Protein 3FDJ (pdb70)

Foldseek 3Di:
DEEEEECLQQDADDPPHYHYQWKWKDDPPDIATQDPVGDQVVLVCVVPPDDAMDIAAGALVSLLVRVPQDAEYEYEYAAPLHCNLVRVCNVVVNCVVHVRHDYHYHRCLHGHVVCVLRVVLVCVVVVDDRVRSSVVSVVLLQKWKKKKALAQVNCVSHPQDDPVQRVQSVDPQKIWMWIRDPNSGTHTPGIDRDLVRVLVVVVVVCVVSQNQQFAKEKEAQQCQVSQVVNVVSCVPRVHDHYDYYYGINVCCSRRDHGMMMMMGGHD

Organism: NCBI:txid39485

Nearest PDB structures (foldseek):
  5uxy-assembly1_A  TM=1.002E+00  e=2.391E-58  Lachnospira eligens
  6cng-assembly2_D  TM=9.709E-01  e=8.406E-33  Streptococcus pneumoniae R6
  7w7h-assembly1_E-2  TM=8.368E-01  e=4.274E-21  Streptococcus suis 05ZYH33
  2g7z-assembly3_B-2  TM=7.907E-01  e=1.519E-21  Streptococcus pyogenes M1 GAS
  6dj6-assembly2_B  TM=7.990E-01  e=1.368E-20  Streptococcus pneumoniae

CATH classification: 3.40.50.10440 (+2 more: 2.20.28.50, 3.30.1180.10)

InterPro domains:
  IPR003797 DegV [PF02645] (5-269)
  IPR003797 DegV [PS51482] (4-277)
  IPR003797 DegV [TIGR00762] (5-272)
  IPR043168 DegV, C-terminal domain [G3DSA:3.30.1180.10] (151-278)
  IPR050270 DegV domain-containing [PTHR33434] (5-266)

Radius of gyration: 18.28 Å; Cα contacts (8 Å, |Δi|>4): 567; chains: 1; bounding box: 48×54×30 Å

Secondary structure (DSSP, 8-state):
--EEEEGGG--S-----EEEE--EEE-SS-EEE-STT--S---HHHHT--S--EEEPPPHHHHHHHHTT-SEEEEEES-----HHHH--HHHHHHTT-TT-EEEEEE-SS-TT--HHHHHHH--TT---HHHHHHHHHH---EEEEEEES--HHHHHTTSS-HHHHHGGGSTTEEEEEEE-TTSSEEEEEEEESHHHHHHHHHHHHHHHT--S--EEEEESS-HHHHHHHH--HHHH----EEEEE--HHHHHHH-TT-EEEEEE--

Sequence (267 aa):
ARLVADSACDIKELRGVFKAVPLTTISSTDDNEEFCDDGQLDIHRLDILEEKHKGRRSYTACPGIDDAWLEAFGDDDEIFVVTIITAGSGTYNSAAARAVYLEEHPQAKVRVIDSKSTGPQRIILEQLQQIEEGKKFEEIDGAIDAYQKTRLFCSLKSLHNLAQNGRVSKVVASAAEVLGISVIGTASSHGTLEAIGKCRGDKKLLVKLQALLDDAGYEGGKLRICHVENEALADKIADIKQAYGTTDVCVYKAGGLCSYYAERGGIIILSCETK

Structure (mmCIF, N/CA/C/O backbone):
data_3FDJ
#
_entry.id   3FDJ
#
_cell.length_a   57.445
_cell.length_b   57.445
_cell.length_c   186.558
_cell.angle_alpha   90.000
_cell.angle_beta   90.000
_cell.angle_gamma   90.000
#
_symmetry.space_group_name_H-M   'P 41 21 2'
#
loop_
_entity.id
_entity.type
_entity.pdbx_description
1 polymer 'DegV family protein'
2 non-polymer 'HEXAETHYLENE GLYCOL'
3 non-polymer 1,2-ETHANEDIOL
4 non-polymer 'TETRAETHYLENE GLYCOL'
5 non-polymer 'SODIUM ION'
6 non-polymer 'ACETIC ACID'
7 water water
#
loop_
_atom_site.group_PDB
_atom_site.id
_atom_site.type_symbol
_atom_site.label_atom_id
_atom_site.label_alt_id
_atom_site.label_comp_id
_atom_site.label_asym_id
_atom_site.label_entity_id
_atom_site.label_seq_id
_atom_site.pdbx_PDB_ins_code
_atom_site.Cartn_x
_atom_site.Cartn_y
_atom_site.Cartn_z
_atom_site.occupancy
_atom_site.B_iso_or_equiv
_atom_site.auth_seq_id
_atom_site.auth_comp_id
_atom_site.auth_asym_id
_atom_site.auth_atom_id
_atom_site.pdbx_PDB_model_num
ATOM 1 N N . ALA A 1 3 ? 28.742 -13.091 28.014 1.00 20.88 0 ALA A N 1
ATOM 2 C CA . ALA A 1 3 ? 27.936 -11.956 27.442 1.00 20.54 0 ALA A CA 1
ATOM 3 C C . ALA A 1 3 ? 26.850 -11.511 28.431 1.00 19.37 0 ALA A C 1
ATOM 4 O O . ALA A 1 3 ? 25.795 -12.163 28.543 1.00 20.19 0 ALA A O 1
ATOM 14 N N . ARG A 1 5 ? 23.883 -9.522 30.672 1.00 10.95 2 ARG A N 1
ATOM 15 C CA . ARG A 1 5 ? 22.581 -8.983 30.360 1.00 9.46 2 ARG A CA 1
ATOM 16 C C . ARG A 1 5 ? 22.206 -7.938 31.399 1.00 8.99 2 ARG A C 1
ATOM 17 O O . ARG A 1 5 ? 22.321 -8.185 32.610 1.00 8.71 2 ARG A O 1
ATOM 25 N N . LEU A 1 6 ? 21.728 -6.798 30.921 1.00 7.62 3 LEU A N 1
ATOM 26 C CA . LEU A 1 6 ? 21.172 -5.753 31.764 1.00 8.37 3 LEU A CA 1
ATOM 27 C C . LEU A 1 6 ? 19.627 -5.746 31.681 1.00 8.22 3 LEU A C 1
ATOM 28 O O . LEU A 1 6 ? 19.051 -5.840 30.601 1.00 8.65 3 LEU A O 1
ATOM 33 N N . VAL A 1 7 ? 18.970 -5.652 32.832 1.00 8.66 4 VAL A N 1
ATOM 34 C CA . VAL A 1 7 ? 17.512 -5.625 32.911 1.00 8.59 4 VAL A CA 1
ATOM 35 C C . VAL A 1 7 ? 17.118 -4.460 33.809 1.00 9.28 4 VAL A C 1
ATOM 36 O O . VAL A 1 7 ? 17.816 -4.172 34.806 1.00 9.23 4 VAL A O 1
ATOM 40 N N . ALA A 1 8 ? 16.030 -3.772 33.469 1.00 7.99 5 ALA A N 1
ATOM 41 C CA . ALA A 1 8 ? 15.528 -2.715 34.346 1.00 8.71 5 ALA A CA 1
ATOM 42 C C . ALA A 1 8 ? 14.036 -2.635 34.259 1.00 9.60 5 ALA A C 1
ATOM 43 O O . ALA A 1 8 ? 13.453 -2.969 33.239 1.00 9.83 5 ALA A O 1
ATOM 45 N N . ASP A 1 9 ? 13.387 -2.180 35.328 1.00 10.02 6 ASP A N 1
ATOM 46 C CA . ASP A 1 9 ? 12.001 -1.827 35.167 1.00 11.34 6 ASP A CA 1
ATOM 47 C C . ASP A 1 9 ? 11.828 -0.563 34.308 1.00 10.80 6 ASP A C 1
ATOM 48 O O . ASP A 1 9 ? 12.755 0.242 34.124 1.00 10.06 6 ASP A O 1
ATOM 53 N N . SER A 1 10 ? 10.612 -0.405 33.798 1.00 9.56 7 SER A N 1
ATOM 54 C CA . SER A 1 10 ? 10.296 0.639 32.822 1.00 9.95 7 SER A CA 1
ATOM 55 C C . SER A 1 10 ? 10.362 2.068 33.389 1.00 10.63 7 SER A C 1
ATOM 56 O O . SER A 1 10 ? 10.295 3.025 32.627 1.00 11.05 7 SER A O 1
ATOM 59 N N . ALA A 1 11 ? 10.530 2.212 34.704 1.00 11.14 8 ALA 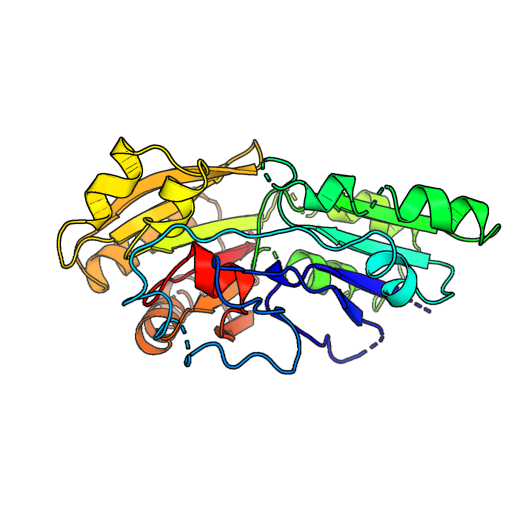A N 1
ATOM 60 C CA . ALA A 1 11 ? 10.819 3.532 35.291 1.00 11.37 8 ALA A CA 1
ATOM 61 C C . ALA A 1 11 ? 12.153 4.105 34.800 1.00 11.45 8 ALA A C 1
ATOM 62 O O . ALA A 1 11 ? 12.412 5.286 35.026 1.00 12.11 8 ALA A O 1
ATOM 64 N N . CYS A 1 12 ? 12.983 3.294 34.140 1.00 10.93 9 CYS A N 1
ATOM 65 C CA . CYS A 1 12 ? 14.233 3.791 33.554 1.00 11.62 9 CYS A CA 1
ATOM 66 C C . CYS A 1 12 ? 14.020 4.612 32.275 1.00 12.22 9 CYS A C 1
ATOM 67 O O . CYS A 1 12 ? 14.953 5.241 31.782 1.00 12.26 9 CYS A O 1
ATOM 70 N N . ASP A 1 13 ? 12.793 4.589 31.747 1.00 12.97 10 ASP A N 1
ATOM 71 C CA . ASP A 1 13 ? 12.359 5.389 30.572 1.00 13.75 10 ASP A CA 1
ATOM 72 C C . ASP A 1 13 ? 12.919 4.918 29.214 1.00 14.25 10 ASP A C 1
ATOM 73 O O . ASP A 1 13 ? 12.544 5.485 28.180 1.00 15.79 10 ASP A O 1
ATOM 78 N N . ILE A 1 14 ? 13.785 3.905 29.195 1.00 14.81 11 ILE A N 1
ATOM 79 C CA . ILE A 1 14 ? 14.446 3.482 27.952 1.00 15.03 11 ILE A CA 1
ATOM 80 C C . ILE A 1 14 ? 14.107 2.039 27.635 1.00 15.45 11 ILE A C 1
ATOM 81 O O . ILE A 1 14 ? 13.700 1.272 28.524 1.00 13.68 11 ILE A O 1
ATOM 86 N N . LYS A 1 15 ? 14.246 1.715 26.356 1.00 15.55 12 LYS A N 1
ATOM 87 C CA . LYS A 1 15 ? 13.943 0.382 25.833 1.00 17.12 12 LYS A CA 1
ATOM 88 C C . LYS A 1 15 ? 15.158 -0.317 25.225 1.00 16.49 12 LYS A C 1
ATOM 89 O O . LYS A 1 15 ? 15.100 -1.522 24.982 1.00 15.67 12 LYS A O 1
ATOM 95 N N . GLU A 1 16 ? 16.232 0.425 24.974 1.00 15.91 13 GLU A N 1
ATOM 96 C CA . GLU A 1 16 ? 17.465 -0.111 24.422 1.00 16.74 13 GLU A CA 1
ATOM 97 C C . GLU A 1 16 ? 18.684 0.598 25.001 1.00 16.85 13 GLU A C 1
ATOM 98 O O . GLU A 1 16 ? 18.599 1.722 25.505 1.00 17.65 13 GLU A O 1
ATOM 104 N N . LEU A 1 17 ? 19.817 -0.073 24.925 1.00 17.02 14 LEU A N 1
ATOM 105 C CA . LEU A 1 17 ? 21.096 0.469 25.307 1.00 17.66 14 LEU A CA 1
ATOM 106 C C . LEU A 1 17 ? 22.008 0.029 24.169 1.00 18.23 14 LEU A C 1
ATOM 107 O O . LEU A 1 17 ? 22.395 -1.140 24.097 1.00 16.65 14 LEU A O 1
ATOM 112 N N . ARG A 1 18 ? 22.319 0.940 23.249 1.00 19.04 15 ARG A N 1
ATOM 113 C CA . ARG A 1 18 ? 22.976 0.530 22.022 1.00 20.68 15 ARG A CA 1
ATOM 114 C C . ARG A 1 18 ? 24.305 -0.101 22.394 1.00 20.31 15 ARG A C 1
ATOM 115 O O . ARG A 1 18 ? 25.036 0.446 23.203 1.00 22.09 15 ARG A O 1
ATOM 123 N N . GLY A 1 19 ? 24.557 -1.285 21.858 1.00 20.02 16 GLY A N 1
ATOM 124 C CA . GLY A 1 19 ? 25.779 -2.048 22.127 1.00 19.55 16 GLY A CA 1
ATOM 125 C C . GLY A 1 19 ? 25.688 -3.068 23.253 1.00 18.64 16 GLY A C 1
ATOM 126 O O . GLY A 1 19 ? 26.619 -3.840 23.458 1.00 20.09 16 GLY A O 1
ATOM 143 N N . VAL A 1 21 ? 23.126 -5.945 25.665 1.00 13.61 18 VAL A N 1
ATOM 144 C CA . VAL A 1 21 ? 21.931 -6.749 25.766 1.00 12.96 18 VAL A CA 1
ATOM 145 C C . VAL A 1 21 ? 21.133 -6.136 26.914 1.00 11.52 18 VAL A C 1
ATOM 146 O O . VAL A 1 21 ? 21.598 -6.125 28.051 1.00 12.08 18 VAL A O 1
ATOM 150 N N . PHE A 1 22 ? 19.935 -5.651 26.614 1.00 10.66 19 PHE A N 1
ATOM 151 C CA . PHE A 1 22 ? 19.133 -4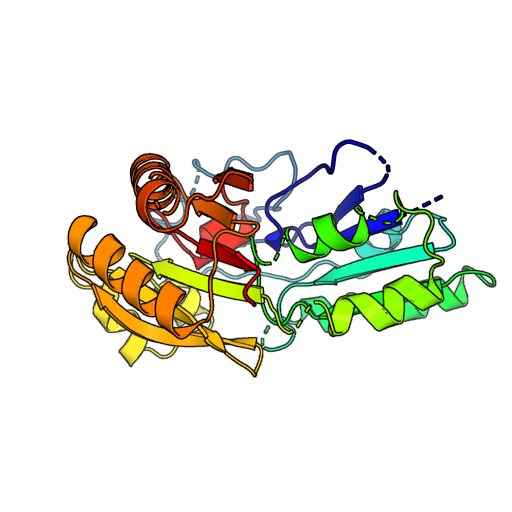.918 27.585 1.00 10.39 19 PHE A CA 1
ATOM 152 C C . PHE A 1 22 ? 17.656 -5.191 27.374 1.00 10.86 19 PHE A C 1
ATOM 153 O O . PHE A 1 22 ? 17.172 -5.192 26.243 1.00 10.60 19 PHE A O 1
ATOM 161 N N . LYS A 1 23 ? 16.940 -5.375 28.471 1.00 10.43 20 LYS A N 1
ATOM 162 C CA . LYS A 1 23 ? 15.502 -5.530 28.441 1.00 11.04 20 LYS A CA 1
ATOM 163 C C . LYS A 1 23 ? 14.814 -4.729 29.536 1.00 11.13 20 LYS A C 1
ATOM 164 O O . LYS A 1 23 ? 15.163 -4.866 30.725 1.00 9.71 20 LYS A O 1
ATOM 170 N N . ALA A 1 24 ? 13.828 -3.923 29.139 1.00 9.87 21 ALA A N 1
ATOM 171 C CA . ALA A 1 24 ? 12.973 -3.204 30.090 1.00 10.22 21 ALA A CA 1
ATOM 172 C C . ALA A 1 24 ? 11.749 -4.049 30.447 1.00 10.49 21 ALA A C 1
ATOM 173 O O . ALA A 1 24 ? 11.186 -4.732 29.589 1.00 11.41 21 ALA A O 1
ATOM 175 N N . VAL A 1 25 ? 11.355 -4.007 31.712 1.00 9.76 22 VAL A N 1
ATOM 176 C CA . VAL A 1 25 ? 10.229 -4.758 32.218 1.00 10.09 22 VAL A CA 1
ATOM 177 C C . VAL A 1 25 ? 9.115 -3.789 32.649 1.00 9.59 22 VAL A C 1
ATOM 178 O O . VAL A 1 25 ? 9.288 -2.997 33.575 1.00 9.81 22 VAL A O 1
ATOM 182 N N . PRO A 1 26 ? 7.978 -3.831 31.959 1.00 10.84 23 PRO A N 1
ATOM 183 C CA . PRO A 1 26 ? 6.941 -2.822 32.145 1.00 10.14 23 PRO A CA 1
ATOM 184 C C . PRO A 1 26 ? 6.219 -2.865 33.469 1.00 10.91 23 PRO A C 1
ATOM 185 O O . PRO A 1 26 ? 5.809 -3.932 33.918 1.00 11.20 23 PRO A O 1
ATOM 189 N N . LEU A 1 27 ? 6.052 -1.688 34.069 1.00 10.45 24 LEU A N 1
ATOM 190 C CA . LEU A 1 27 ? 5.047 -1.470 35.097 1.00 11.08 24 LEU A CA 1
ATOM 191 C C . LEU A 1 27 ? 3.717 -1.156 34.406 1.00 11.66 24 LEU A C 1
ATOM 192 O O . LEU A 1 27 ? 3.679 -0.921 33.189 1.00 11.57 24 LEU A O 1
ATOM 197 N N A THR A 1 28 ? 2.640 -1.118 35.189 0.50 11.62 25 THR A N 1
ATOM 198 N N B THR A 1 28 ? 2.632 -1.179 35.175 0.50 11.70 25 THR A N 1
ATOM 199 C CA A THR A 1 28 ? 1.301 -0.903 34.667 0.50 11.95 25 THR A CA 1
ATOM 200 C CA B THR A 1 28 ? 1.329 -0.826 34.654 0.50 12.07 25 THR A CA 1
ATOM 201 C C A THR A 1 28 ? 0.616 0.205 35.454 0.50 12.28 25 THR A C 1
ATOM 202 C C B THR A 1 28 ? 0.733 0.311 35.446 0.50 12.24 25 THR A C 1
ATOM 203 O O A THR A 1 28 ? 0.692 0.226 36.678 0.50 12.10 25 THR A O 1
ATOM 204 O O B THR A 1 28 ? 0.996 0.471 36.639 0.50 11.62 25 THR A O 1
ATOM 211 N N . ILE A 1 29 ? -0.028 1.123 34.735 1.00 12.28 26 ILE A N 1
ATOM 212 C CA . ILE A 1 29 ? -0.808 2.193 35.314 1.00 13.16 26 ILE A CA 1
ATOM 213 C C . ILE A 1 29 ? -2.245 1.816 35.019 1.00 13.99 26 ILE A C 1
ATOM 214 O O . ILE A 1 29 ? -2.546 1.407 33.908 1.00 13.42 26 ILE A O 1
ATOM 219 N N A SER A 1 30 ? -3.138 1.957 35.984 0.50 14.75 27 SER A N 1
ATOM 220 N N B SER A 1 30 ? -3.127 1.946 36.004 0.50 14.55 27 SER A N 1
ATOM 221 C CA A SER A 1 30 ? -4.530 1.604 35.726 0.50 15.58 27 SER A CA 1
ATOM 222 C CA B SER A 1 30 ? -4.529 1.538 35.835 0.50 15.17 27 SER A CA 1
ATOM 223 C C A SER A 1 30 ? -5.548 2.541 36.371 0.50 16.51 27 SER A C 1
ATOM 224 C C B SER A 1 30 ? -5.545 2.554 36.378 0.50 16.31 27 SER A C 1
ATOM 225 O O A SER A 1 30 ? -5.280 3.168 37.392 0.50 16.07 27 SER A O 1
ATOM 226 O O B SER A 1 30 ? -5.268 3.253 37.348 0.50 15.89 27 SER A O 1
ATOM 231 N N . THR A 1 31 ? -6.712 2.626 35.730 1.00 17.29 28 THR A N 1
ATOM 232 C CA . THR A 1 31 ? -7.915 3.235 36.312 1.00 19.50 28 THR A CA 1
ATOM 233 C C . THR A 1 31 ? -8.901 2.060 36.526 1.00 20.85 28 THR A C 1
ATOM 234 O O . THR A 1 31 ? -8.547 0.902 36.298 1.00 21.39 28 THR A O 1
ATOM 238 N N A ASP A 1 32 ? -10.129 2.357 36.950 0.50 21.81 29 ASP A N 1
ATOM 239 N N B ASP A 1 32 ? -10.125 2.340 36.962 0.50 21.76 29 ASP A N 1
ATOM 240 C CA A ASP A 1 32 ? -11.170 1.326 37.046 0.50 22.27 29 ASP A CA 1
ATOM 241 C CA B ASP A 1 32 ? -11.134 1.279 37.047 0.50 22.19 29 ASP A CA 1
ATOM 242 C C A ASP A 1 32 ? -11.520 0.778 35.651 0.50 22.47 29 ASP A C 1
ATOM 243 C C B ASP A 1 32 ? -11.553 0.782 35.648 0.50 22.44 29 ASP A C 1
ATOM 244 O O A ASP A 1 32 ? -11.913 -0.385 35.519 0.50 22.83 29 ASP A O 1
ATOM 245 O O B ASP A 1 32 ? -12.042 -0.344 35.513 0.50 22.85 29 ASP A O 1
ATOM 254 N N . ASN A 1 33 ? -11.336 1.607 34.620 1.00 22.32 30 ASN A N 1
ATOM 255 C CA . ASN A 1 33 ? -11.707 1.265 33.228 1.00 22.30 30 ASN A CA 1
ATOM 256 C C . ASN A 1 33 ? -10.644 0.737 32.258 1.00 21.69 30 ASN A C 1
ATOM 257 O O . ASN A 1 33 ? -11.001 0.154 31.242 1.00 21.39 30 ASN A O 1
ATOM 262 N N . GLU A 1 34 ? -9.358 0.973 32.515 1.00 20.35 31 GLU A N 1
ATOM 263 C CA . GLU A 1 34 ? -8.336 0.673 31.513 1.00 19.80 31 GLU A CA 1
ATOM 264 C C . GLU A 1 34 ? -6.974 0.435 32.171 1.00 19.32 31 GLU A C 1
ATOM 265 O O . GLU A 1 34 ? -6.671 1.064 33.181 1.00 17.74 31 GLU A O 1
ATOM 271 N N . GLU A 1 35 ? -6.202 -0.498 31.606 1.00 18.81 32 GLU A N 1
ATOM 272 C CA . GLU A 1 35 ? -4.823 -0.760 32.024 1.00 19.35 32 GLU A CA 1
ATOM 273 C C . GLU A 1 35 ? -3.874 -0.233 30.964 1.00 18.19 32 GLU A C 1
ATOM 274 O O . GLU A 1 35 ? -4.030 -0.532 29.778 1.00 17.71 32 GLU A O 1
ATOM 280 N N . PHE A 1 36 ? -2.884 0.540 31.391 1.00 15.92 33 PHE A N 1
ATOM 281 C CA . PHE A 1 36 ? -1.876 1.053 30.485 1.00 15.41 33 PHE A CA 1
ATOM 282 C C . PHE A 1 36 ? -0.574 0.368 30.852 1.00 14.66 33 PHE A C 1
ATOM 283 O O . PHE A 1 36 ? -0.072 0.541 31.953 1.00 14.82 33 PHE A O 1
ATOM 291 N N . CYS A 1 37 ? -0.047 -0.432 29.941 1.00 14.02 34 CYS A N 1
ATOM 292 C CA . CYS A 1 37 ? 1.193 -1.148 30.174 1.00 13.75 34 CYS A CA 1
ATOM 293 C C . CYS A 1 37 ? 2.342 -0.292 29.613 1.00 12.93 34 CYS A C 1
ATOM 294 O O . CYS A 1 37 ? 2.279 0.166 28.466 1.00 13.02 34 CYS A O 1
ATOM 297 N N . ASP A 1 38 ? 3.351 -0.033 30.432 1.00 12.25 35 ASP A N 1
ATOM 298 C CA . ASP A 1 38 ? 4.454 0.862 30.072 1.00 12.31 35 ASP A CA 1
ATOM 299 C C . ASP A 1 38 ? 5.461 0.119 29.192 1.00 13.35 35 ASP A C 1
ATOM 300 O O . ASP A 1 38 ? 6.589 -0.146 29.583 1.00 12.53 35 ASP A O 1
ATOM 305 N N . ASP A 1 39 ? 5.050 -0.176 27.965 1.00 15.23 36 ASP A N 1
ATOM 306 C CA . ASP A 1 39 ? 5.871 -0.948 27.046 1.00 17.39 36 ASP A CA 1
ATOM 307 C C . ASP A 1 39 ? 5.997 -0.187 25.734 1.00 18.60 36 ASP A C 1
ATOM 308 O O . ASP A 1 39 ? 5.639 1.007 25.655 1.00 18.73 36 ASP A O 1
ATOM 313 N N . GLY A 1 40 ? 6.447 -0.872 24.682 1.00 19.35 37 GLY A N 1
ATOM 314 C CA . GLY A 1 40 ? 6.537 -0.247 23.351 1.00 19.98 37 GLY A CA 1
ATOM 315 C C . GLY A 1 40 ? 5.235 0.203 22.700 1.00 20.08 37 GLY A C 1
ATOM 316 O O . GLY A 1 40 ? 5.245 0.976 21.751 1.00 21.12 37 GLY A O 1
ATOM 317 N N . GLN A 1 41 ? 4.105 -0.293 23.185 1.00 20.05 38 GLN A N 1
ATOM 318 C CA . GLN A 1 41 ? 2.817 0.011 22.573 1.00 19.73 38 GLN A CA 1
ATOM 319 C C . GLN A 1 41 ? 2.154 1.255 23.165 1.00 18.26 38 GLN A C 1
ATOM 320 O O . GLN A 1 41 ? 1.176 1.742 22.615 1.00 17.84 38 GLN A O 1
ATOM 326 N N . LEU A 1 42 ? 2.666 1.766 24.281 1.00 16.81 39 LEU A N 1
ATOM 327 C CA . LEU A 1 42 ? 1.958 2.810 25.018 1.00 15.87 39 LEU A CA 1
ATOM 328 C C . LEU A 1 42 ? 1.922 4.192 24.345 1.00 15.60 39 LEU A C 1
ATOM 329 O O . LEU A 1 42 ? 2.962 4.767 23.990 1.00 16.25 39 LEU A O 1
ATOM 334 N N . ASP A 1 43 ? 0.709 4.726 24.200 1.00 14.98 40 ASP A N 1
ATOM 335 C CA . ASP A 1 43 ? 0.501 6.086 23.730 1.00 14.80 40 ASP A CA 1
ATOM 336 C C . ASP A 1 43 ? 0.384 6.985 24.966 1.00 13.90 40 ASP A C 1
ATOM 337 O O . ASP A 1 43 ? -0.678 7.124 25.563 1.00 13.20 40 ASP A O 1
ATOM 342 N N . ILE A 1 44 ? 1.501 7.572 25.350 1.00 14.22 41 ILE A N 1
ATOM 343 C CA . ILE A 1 44 ? 1.576 8.305 26.617 1.00 14.07 41 ILE A CA 1
ATOM 344 C C . ILE A 1 44 ? 0.749 9.573 26.563 1.00 13.95 41 ILE A C 1
ATOM 345 O O . ILE A 1 44 ? 0.086 9.917 27.528 1.00 13.84 41 ILE A O 1
ATOM 350 N N . HIS A 1 45 ? 0.769 10.253 25.420 1.00 14.73 42 HIS A N 1
ATOM 351 C CA . HIS A 1 45 ? -0.001 11.485 25.235 1.00 14.68 42 HIS A CA 1
ATOM 352 C C . HIS A 1 45 ? -1.492 11.228 25.458 1.00 14.89 42 HIS A C 1
ATOM 353 O O . HIS A 1 45 ? -2.173 11.987 26.151 1.00 14.10 42 HIS A O 1
ATOM 360 N N . ARG A 1 46 ? -1.990 10.129 24.893 1.00 14.71 43 ARG A N 1
ATOM 361 C CA . ARG A 1 46 ? -3.363 9.702 25.103 1.00 14.87 43 ARG A CA 1
ATOM 362 C C . ARG A 1 46 ? -3.654 9.375 26.581 1.00 14.58 43 ARG A C 1
ATOM 363 O O . ARG A 1 46 ? -4.701 9.748 27.121 1.00 14.11 43 ARG A O 1
ATOM 379 N N . LEU A 1 48 ? -2.130 10.518 29.272 1.00 14.51 45 LEU A N 1
ATOM 380 C CA . LEU A 1 48 ? -2.150 11.758 30.044 1.00 14.90 45 LEU A CA 1
ATOM 381 C C . LEU A 1 48 ? -3.458 12.527 29.819 1.00 15.36 45 LEU A C 1
ATOM 382 O O . LEU A 1 48 ? -4.002 13.112 30.760 1.00 14.68 45 LEU A O 1
ATOM 387 N N . ASP A 1 49 ? -3.948 12.539 28.578 1.00 16.27 46 ASP A N 1
ATOM 388 C CA . ASP A 1 49 ? -5.223 13.185 28.275 1.00 17.31 46 ASP A CA 1
ATOM 389 C C . ASP A 1 49 ? -6.361 12.495 29.025 1.00 17.46 46 ASP A C 1
ATOM 390 O O . ASP A 1 49 ? -7.246 13.157 29.554 1.00 17.57 46 ASP A O 1
ATOM 395 N N . ILE A 1 50 ? -6.336 11.167 29.076 1.00 17.63 47 ILE A N 1
ATOM 396 C CA . ILE A 1 50 ? -7.370 10.419 29.784 1.00 18.11 47 ILE A CA 1
ATOM 397 C C . ILE A 1 50 ? -7.332 10.738 31.275 1.00 19.04 47 ILE A C 1
ATOM 398 O O . ILE A 1 50 ? -8.374 11.025 31.887 1.00 18.38 47 ILE A O 1
ATOM 403 N N . LEU A 1 51 ? -6.130 10.725 31.848 1.00 19.81 48 LEU A N 1
ATOM 404 C CA . LEU A 1 51 ? -5.979 10.975 33.274 1.00 21.09 48 LEU A CA 1
ATOM 405 C C . LEU A 1 51 ? -6.364 12.392 33.679 1.00 22.08 48 LEU A C 1
ATOM 406 O O . LEU A 1 51 ? -6.977 12.575 34.718 1.00 22.80 48 LEU A O 1
ATOM 411 N N A GLU A 1 52 ? -6.011 13.386 32.872 0.50 22.81 49 GLU A N 1
ATOM 412 N N B GLU A 1 52 ? -6.022 13.386 32.866 0.50 22.87 49 GLU A N 1
ATOM 413 C CA A GLU A 1 52 ? -6.320 14.780 33.221 0.50 23.59 49 GLU A CA 1
ATOM 414 C CA B GLU A 1 52 ? -6.315 14.779 33.229 0.50 23.70 49 GLU A CA 1
ATOM 415 C C A GLU A 1 52 ? -7.814 15.072 33.327 0.50 24.05 49 GLU A C 1
ATOM 416 C C B GLU A 1 52 ? -7.812 15.066 33.336 0.50 24.11 49 GLU A C 1
ATOM 417 O O A GLU A 1 52 ? -8.206 16.016 34.013 0.50 24.45 49 GLU A O 1
ATOM 418 O O B GLU A 1 52 ? -8.206 16.004 34.031 0.50 24.51 49 GLU A O 1
ATOM 429 N N . LYS A 1 53 ? -8.641 14.268 32.663 1.00 24.36 50 LYS A N 1
ATOM 430 C CA . LYS A 1 53 ? -10.103 14.411 32.769 1.00 25.27 50 LYS A CA 1
ATOM 431 C C . LYS A 1 53 ? -10.777 13.213 33.448 1.00 25.29 50 LYS A C 1
ATOM 432 O O . LYS A 1 53 ? -12.001 13.126 33.480 1.00 25.75 50 LYS A O 1
ATOM 438 N N . HIS A 1 54 ? -9.986 12.300 34.006 1.00 25.30 51 HIS A N 1
ATOM 439 C CA . HIS A 1 54 ? -10.529 11.157 34.725 1.00 25.33 51 HIS A CA 1
ATOM 440 C C . HIS A 1 54 ? -10.743 11.571 36.167 1.00 24.93 51 HIS A C 1
ATOM 441 O O . HIS A 1 54 ? -9.828 12.087 36.802 1.00 25.07 51 HIS A O 1
ATOM 448 N N . LYS A 1 55 ? -11.947 11.349 36.685 1.00 24.38 52 LYS A N 1
ATOM 449 C CA . LYS A 1 55 ? -12.305 11.837 38.023 1.00 24.23 52 LYS A CA 1
ATOM 450 C C . LYS A 1 55 ? -11.940 10.884 39.168 1.00 23.42 52 LYS A C 1
ATOM 451 O O . LYS A 1 55 ? -11.754 11.317 40.304 1.00 24.10 52 LYS A O 1
ATOM 457 N N . GLY A 1 56 ? -11.821 9.597 38.869 1.00 21.93 53 GLY A N 1
ATOM 458 C CA . GLY A 1 56 ? -11.592 8.595 39.901 1.00 20.61 53 GLY A CA 1
ATOM 459 C C . GLY A 1 56 ? -10.125 8.345 40.218 1.00 19.41 53 GLY A C 1
ATOM 460 O O . GLY A 1 56 ? -9.233 9.054 39.743 1.00 19.23 53 GLY A O 1
ATOM 461 N N A ARG A 1 57 ? -9.879 7.328 41.030 0.50 18.27 54 ARG A N 1
ATOM 462 N N B ARG A 1 57 ? -9.884 7.338 41.051 0.50 18.39 54 ARG A N 1
ATOM 463 C CA A ARG A 1 57 ? -8.531 6.997 41.442 0.50 17.65 54 ARG A CA 1
ATOM 464 C CA B ARG A 1 57 ? -8.535 6.976 41.456 0.50 17.88 54 ARG A CA 1
ATOM 465 C C A ARG A 1 57 ? -7.797 6.288 40.320 0.50 16.23 54 ARG A C 1
ATOM 466 C C B ARG A 1 57 ? -7.799 6.292 40.317 0.50 16.35 54 ARG A C 1
ATOM 467 O O A ARG A 1 57 ? -8.411 5.658 39.468 0.50 15.68 54 ARG A O 1
ATOM 468 O O B ARG A 1 57 ? -8.413 5.679 39.453 0.50 15.79 54 ARG A O 1
ATOM 483 N N . SER A 1 58 ? -6.476 6.410 40.323 1.00 15.02 55 SER A N 1
ATOM 484 C CA . SER A 1 58 ? -5.641 5.646 39.421 1.00 13.73 55 SER A CA 1
ATOM 485 C C . SER A 1 58 ? -4.486 5.092 40.234 1.00 12.78 55 SER A C 1
ATOM 486 O O . SER A 1 58 ? -4.167 5.610 41.311 1.00 11.01 55 SER A O 1
ATOM 489 N N . TYR A 1 59 ? -3.884 4.039 39.696 1.00 12.14 56 TYR A N 1
ATOM 490 C CA . TYR A 1 59 ? -2.977 3.173 40.433 1.00 12.54 56 TYR A CA 1
ATOM 491 C C . TYR A 1 59 ? -1.820 2.741 39.567 1.00 11.92 56 TYR A C 1
ATOM 492 O O . TYR A 1 59 ? -1.911 2.793 38.349 1.00 12.54 56 TYR A O 1
ATOM 501 N N . THR A 1 60 ? -0.729 2.308 40.203 1.00 11.45 57 THR A N 1
ATOM 502 C CA . THR A 1 60 ? 0.340 1.647 39.501 1.00 10.89 57 THR A CA 1
ATOM 503 C C . THR A 1 60 ? 0.624 0.290 40.135 1.00 11.36 57 THR A C 1
ATOM 504 O O . THR A 1 60 ? 0.319 0.058 41.306 1.00 11.34 57 THR A O 1
ATOM 508 N N . ALA A 1 61 ? 1.221 -0.596 39.353 1.00 11.34 58 ALA A N 1
ATOM 509 C CA . ALA A 1 61 ? 1.576 -1.930 39.832 1.00 11.62 58 ALA A CA 1
ATOM 510 C C . ALA A 1 61 ? 2.966 -2.300 39.345 1.00 11.90 58 ALA A C 1
ATOM 511 O O . ALA A 1 61 ? 3.335 -1.987 38.210 1.00 10.82 58 ALA A O 1
ATOM 513 N N . CYS A 1 62 ? 3.711 -3.015 40.186 1.00 12.03 59 CYS A N 1
ATOM 514 C CA . CYS A 1 62 ? 5.038 -3.501 39.791 1.00 12.59 59 CYS A CA 1
ATOM 515 C C . CYS A 1 62 ? 4.888 -4.701 38.836 1.00 11.48 59 CYS A C 1
ATOM 516 O O . CYS A 1 62 ? 3.776 -5.248 38.678 1.00 11.57 59 CYS A O 1
ATOM 519 N N . PRO A 1 63 ? 5.985 -5.127 38.180 1.00 11.21 60 PRO A N 1
ATOM 520 C CA . PRO A 1 63 ? 5.853 -6.259 37.255 1.00 10.20 60 PRO A CA 1
ATOM 521 C C . PRO A 1 63 ? 5.628 -7.591 37.969 1.00 10.88 60 PRO A C 1
ATOM 522 O O . PRO A 1 63 ? 6.080 -7.773 39.096 1.00 9.19 60 PRO A O 1
ATOM 526 N N . GLY A 1 64 ? 4.953 -8.508 37.293 1.00 10.64 61 GLY A N 1
ATOM 527 C CA . GLY A 1 64 ? 4.803 -9.866 37.794 1.00 11.98 61 GLY A CA 1
ATOM 528 C C . GLY A 1 64 ? 6.100 -10.652 37.740 1.00 12.65 61 GLY A C 1
ATOM 529 O O . GLY A 1 64 ? 7.000 -10.359 36.943 1.00 11.72 61 GLY A O 1
ATOM 530 N N . ILE A 1 65 ? 6.193 -11.670 38.591 1.00 13.57 62 ILE A N 1
ATOM 531 C CA . ILE A 1 65 ? 7.370 -12.537 38.569 1.00 14.32 62 ILE A CA 1
ATOM 532 C C . ILE A 1 65 ? 7.592 -13.123 37.176 1.00 14.36 62 ILE A C 1
ATOM 533 O O . ILE A 1 65 ? 8.748 -13.233 36.731 1.00 15.12 62 ILE A O 1
ATOM 538 N N A ASP A 1 66 ? 6.514 -13.473 36.479 0.50 14.75 63 ASP A N 1
ATOM 539 N N B ASP A 1 66 ? 6.513 -13.456 36.476 0.50 14.48 63 ASP A N 1
ATOM 540 C CA A ASP A 1 66 ? 6.613 -14.033 35.125 0.50 15.21 63 ASP A CA 1
ATOM 541 C CA B ASP A 1 66 ? 6.627 -14.031 35.136 0.50 14.75 63 ASP A CA 1
ATOM 542 C C A ASP A 1 66 ? 7.273 -13.071 34.123 0.50 14.18 63 ASP A C 1
ATOM 543 C C B ASP A 1 66 ? 7.247 -13.073 34.102 0.50 13.90 63 ASP A C 1
ATOM 544 O O A ASP A 1 66 ? 8.065 -13.497 33.281 0.50 13.49 63 ASP A O 1
ATOM 545 O O B ASP A 1 66 ? 8.000 -13.502 33.228 0.50 13.23 63 ASP A O 1
ATOM 554 N N . ALA A 1 67 ? 6.951 -11.783 34.218 1.00 13.35 64 ALA A N 1
ATOM 555 C CA . ALA A 1 67 ? 7.561 -10.763 33.347 1.00 12.63 64 ALA A CA 1
ATOM 556 C C . ALA A 1 67 ? 9.054 -10.620 33.593 1.00 11.18 64 ALA A C 1
ATOM 557 O O . ALA A 1 67 ? 9.852 -10.468 32.654 1.00 10.10 64 ALA A O 1
ATOM 559 N N . TRP A 1 68 ? 9.457 -10.650 34.862 1.00 10.37 65 TRP A N 1
ATOM 560 C CA . TRP A 1 68 ? 10.886 -10.636 35.177 1.00 9.24 65 TRP A CA 1
ATOM 561 C C . TRP A 1 68 ? 11.572 -11.858 34.595 1.00 9.50 65 TRP A C 1
ATOM 562 O O . TRP A 1 68 ? 12.615 -11.738 33.978 1.00 9.18 65 TRP A O 1
ATOM 573 N N . LEU A 1 69 ? 10.999 -13.039 34.792 1.00 10.40 66 LEU A N 1
ATOM 574 C CA . LEU A 1 69 ? 11.634 -14.269 34.304 1.00 10.73 66 LEU A CA 1
ATOM 575 C C . LEU A 1 69 ? 11.803 -14.252 32.804 1.00 11.76 66 LEU A C 1
ATOM 576 O O . LEU A 1 69 ? 12.850 -14.643 32.301 1.00 11.15 66 LEU A O 1
ATOM 581 N N . GLU A 1 70 ? 10.785 -13.767 32.099 1.00 13.35 67 GLU A N 1
ATOM 582 C CA . GLU A 1 70 ? 10.863 -13.622 30.643 1.00 14.72 67 GLU A CA 1
ATOM 583 C C . GLU A 1 70 ? 12.044 -12.715 30.287 1.00 14.40 67 GLU A C 1
ATOM 584 O O . GLU A 1 70 ? 12.819 -13.023 29.386 1.00 14.22 67 GLU A O 1
ATOM 590 N N . ALA A 1 71 ? 12.216 -11.630 31.031 1.00 13.73 68 ALA A N 1
ATOM 591 C CA . ALA A 1 71 ? 13.271 -10.661 30.731 1.00 13.08 68 ALA A CA 1
ATOM 592 C C . ALA A 1 71 ? 14.666 -11.179 31.015 1.00 13.17 68 ALA A C 1
ATOM 593 O O . ALA A 1 71 ? 15.631 -10.740 30.394 1.00 13.14 68 ALA A O 1
ATOM 595 N N . PHE A 1 72 ? 14.790 -12.076 31.994 1.00 12.37 69 PHE A N 1
ATOM 596 C CA . PHE A 1 72 ? 16.092 -12.644 32.330 1.00 12.29 69 PHE A CA 1
ATOM 597 C C . PHE A 1 72 ? 16.547 -13.571 31.214 1.00 13.33 69 PHE A C 1
ATOM 598 O O . PHE A 1 72 ? 17.734 -13.768 31.016 1.00 12.29 69 PHE A O 1
ATOM 606 N N . GLY A 1 73 ? 15.587 -14.177 30.520 1.00 14.37 70 GLY A N 1
ATOM 607 C CA . GLY A 1 73 ? 15.879 -15.086 29.438 1.00 15.69 70 GLY A CA 1
ATOM 608 C C . GLY A 1 73 ? 16.569 -16.321 29.968 1.00 16.00 70 GLY A C 1
ATOM 609 O O . GLY A 1 73 ? 16.040 -17.024 30.852 1.00 15.88 70 GLY A O 1
ATOM 610 N N . ASP A 1 74 ? 17.751 -16.601 29.445 1.00 16.26 71 ASP A N 1
ATOM 611 C CA . ASP A 1 74 ? 18.524 -17.728 29.954 1.00 16.97 71 ASP A CA 1
ATOM 612 C C . ASP A 1 74 ? 20.004 -17.370 30.129 1.00 16.41 71 ASP A C 1
ATOM 613 O O . ASP A 1 74 ? 20.896 -18.220 30.080 1.00 16.58 71 ASP A O 1
ATOM 618 N N . ASP A 1 75 ? 20.268 -16.100 30.394 1.00 14.88 72 ASP A N 1
ATOM 619 C CA . ASP A 1 75 ? 21.651 -15.677 30.555 1.00 14.64 72 ASP A CA 1
ATOM 620 C C . ASP A 1 75 ? 22.171 -15.991 31.949 1.00 13.72 72 ASP A C 1
ATOM 621 O O . ASP A 1 75 ? 21.421 -16.086 32.921 1.00 11.90 72 ASP A O 1
ATOM 626 N N . ASP A 1 76 ? 23.477 -16.173 32.038 1.00 12.56 73 ASP A N 1
ATOM 627 C CA . ASP A 1 76 ? 24.083 -16.548 33.277 1.00 12.83 73 ASP A CA 1
ATOM 628 C C . ASP A 1 76 ? 24.699 -15.424 34.100 1.00 11.76 73 ASP A C 1
ATOM 629 O O . ASP A 1 76 ? 25.138 -15.676 35.216 1.00 11.72 73 ASP A O 1
ATOM 634 N N . GLU A 1 77 ? 24.779 -14.225 33.550 1.00 10.91 74 GLU A N 1
ATOM 635 C CA . GLU A 1 77 ? 25.243 -13.058 34.300 1.00 11.09 74 GLU A CA 1
ATOM 636 C C . GLU A 1 77 ? 24.286 -11.899 34.027 1.00 10.01 74 GLU A C 1
ATOM 637 O O . GLU A 1 77 ? 24.194 -11.405 32.904 1.00 9.62 74 GLU A O 1
ATOM 643 N N . ILE A 1 78 ? 23.560 -11.484 35.055 1.00 8.69 75 ILE A N 1
ATOM 644 C CA . ILE A 1 78 ? 22.507 -10.497 34.920 1.00 8.09 75 ILE A CA 1
ATOM 645 C C . ILE A 1 78 ? 22.605 -9.445 36.008 1.00 8.53 75 ILE A C 1
ATOM 646 O O . ILE A 1 78 ? 22.783 -9.772 37.195 1.00 7.59 75 ILE A O 1
ATOM 651 N N . PHE A 1 79 ? 22.488 -8.182 35.592 1.00 8.30 76 PHE A N 1
ATOM 652 C CA . PHE A 1 79 ? 22.294 -7.076 36.509 1.00 8.27 76 PHE A CA 1
ATOM 653 C C . PHE A 1 79 ? 20.889 -6.555 36.274 1.00 8.41 76 PHE A C 1
ATOM 654 O O . PHE A 1 79 ? 20.471 -6.340 35.127 1.00 8.13 76 PHE A O 1
ATOM 662 N N . VAL A 1 80 ? 20.159 -6.362 37.370 1.00 8.91 77 VAL A N 1
ATOM 663 C CA . VAL A 1 80 ? 18.793 -5.850 37.329 1.00 9.07 77 VAL A CA 1
ATOM 664 C C . VAL A 1 80 ? 18.750 -4.541 38.075 1.00 10.17 77 VAL A C 1
ATOM 665 O O . VAL A 1 80 ? 19.132 -4.502 39.253 1.00 12.73 77 VAL A O 1
ATOM 669 N N . VAL A 1 81 ? 18.293 -3.463 37.431 1.00 8.64 78 VAL A N 1
ATOM 670 C CA . VAL A 1 81 ? 18.177 -2.165 38.117 1.00 8.78 78 VAL A CA 1
ATOM 671 C C . VAL A 1 81 ? 16.706 -1.868 38.370 1.00 8.98 78 VAL A C 1
ATOM 672 O O . VAL A 1 81 ? 15.880 -1.992 37.465 1.00 9.01 78 VAL A O 1
ATOM 676 N N . THR A 1 82 ? 16.366 -1.536 39.609 1.00 9.10 79 THR A N 1
ATOM 677 C CA . THR A 1 82 ? 14.981 -1.258 39.952 1.00 9.39 79 THR A CA 1
ATOM 678 C C . THR A 1 82 ? 14.799 0.153 40.500 1.00 9.59 79 THR A C 1
ATOM 679 O O . THR A 1 82 ? 15.717 0.765 41.011 1.00 9.96 79 THR A O 1
ATOM 683 N N A ILE A 1 83 ? 13.583 0.654 40.357 0.50 9.48 80 ILE A N 1
ATOM 684 N N B ILE A 1 83 ? 13.572 0.635 40.387 0.50 10.05 80 ILE A N 1
ATOM 685 C CA A ILE A 1 83 ? 13.133 1.866 41.028 0.50 9.44 80 ILE A CA 1
ATOM 686 C CA B ILE A 1 83 ? 13.164 1.837 41.080 0.50 10.45 80 ILE A CA 1
ATOM 687 C C A ILE A 1 83 ? 13.237 1.645 42.548 0.50 9.15 80 ILE A C 1
ATOM 688 C C B ILE A 1 83 ? 13.318 1.627 42.573 0.50 9.70 80 ILE A C 1
ATOM 689 O O A ILE A 1 83 ? 13.169 0.509 43.043 0.50 8.04 80 ILE A O 1
ATOM 690 O O B ILE A 1 83 ? 13.335 0.498 43.080 0.50 8.55 80 ILE A O 1
ATOM 699 N N . THR A 1 84 ? 13.449 2.737 43.272 1.00 9.09 81 THR A N 1
ATOM 700 C CA . THR A 1 84 ? 13.629 2.721 44.709 1.00 9.27 81 THR A CA 1
ATOM 701 C C . THR A 1 84 ? 12.699 1.780 45.486 1.00 8.68 81 THR A C 1
ATOM 702 O O . THR A 1 84 ? 11.456 1.800 45.363 1.00 8.44 81 THR A O 1
ATOM 706 N N . ALA A 1 85 ? 13.328 0.955 46.313 1.00 8.04 82 ALA A N 1
ATOM 707 C CA . ALA A 1 85 ? 12.597 0.097 47.229 1.00 9.12 82 ALA A CA 1
ATOM 708 C C . ALA A 1 85 ? 11.873 0.937 48.279 1.00 10.51 82 ALA A C 1
ATOM 709 O O . ALA A 1 85 ? 10.974 0.454 48.961 1.00 12.10 82 ALA A O 1
ATOM 711 N N . GLY A 1 86 ? 12.259 2.199 48.403 1.00 11.05 83 GLY A N 1
ATOM 712 C CA . GLY A 1 86 ? 11.640 3.107 49.343 1.00 12.18 83 GLY A CA 1
ATOM 713 C C . GLY A 1 86 ? 10.268 3.579 48.926 1.00 13.66 83 GLY A C 1
ATOM 714 O O . GLY A 1 86 ? 9.540 4.137 49.764 1.00 16.02 83 GLY A O 1
ATOM 723 N N . SER A 1 88 ? 8.315 1.671 46.186 1.00 12.47 85 SER A N 1
ATOM 724 C CA . SER A 1 88 ? 7.697 0.707 45.302 1.00 11.96 85 SER A CA 1
ATOM 725 C C . SER A 1 88 ? 8.053 -0.701 45.720 1.00 12.16 85 SER A C 1
ATOM 726 O O . SER A 1 88 ? 9.156 -0.947 46.194 1.00 11.69 85 SER A O 1
ATOM 729 N N . GLY A 1 89 ? 7.123 -1.623 45.471 1.00 11.73 86 GLY A N 1
ATOM 730 C CA . GLY A 1 89 ? 7.374 -3.062 45.573 1.00 11.57 86 GLY A CA 1
ATOM 731 C C . GLY A 1 89 ? 8.173 -3.693 44.430 1.00 10.27 86 GLY A C 1
ATOM 732 O O . GLY A 1 89 ? 8.371 -4.913 44.393 1.00 9.27 86 GLY A O 1
ATOM 733 N N . THR A 1 90 ? 8.681 -2.884 43.513 1.00 10.30 87 THR A N 1
ATOM 734 C CA . THR A 1 90 ? 9.412 -3.399 42.359 1.00 9.04 87 THR A CA 1
ATOM 735 C C . THR A 1 90 ? 10.660 -4.182 42.715 1.00 8.71 87 THR A C 1
ATOM 736 O O . THR A 1 90 ? 10.855 -5.305 42.220 1.00 8.42 87 THR A O 1
ATOM 740 N N . TYR A 1 91 ? 11.468 -3.626 43.615 1.00 8.12 88 TYR A N 1
ATOM 741 C CA . TYR A 1 91 ? 12.666 -4.323 44.104 1.00 7.24 88 TYR A CA 1
ATOM 742 C C . TYR A 1 91 ? 12.319 -5.714 44.669 1.00 6.73 88 TYR A C 1
ATOM 743 O O . TYR A 1 91 ? 12.952 -6.713 44.331 1.00 6.71 88 TYR A O 1
ATOM 752 N N . ASN A 1 92 ? 11.310 -5.794 45.530 1.00 6.33 89 ASN A N 1
ATOM 753 C CA . ASN A 1 92 ? 10.901 -7.072 46.072 1.00 6.42 89 ASN A CA 1
ATOM 754 C C . ASN A 1 92 ? 10.470 -8.056 44.973 1.00 6.08 89 ASN A C 1
ATOM 755 O O . ASN A 1 92 ? 10.786 -9.257 45.068 1.00 5.36 89 ASN A O 1
ATOM 760 N N . SER A 1 93 ? 9.734 -7.567 43.959 1.00 6.24 90 SER A N 1
ATOM 761 C CA . SER A 1 93 ? 9.271 -8.446 42.877 1.00 6.65 90 SER A CA 1
ATOM 762 C C . SER A 1 93 ? 10.475 -9.004 42.108 1.00 6.40 90 SER A C 1
ATOM 763 O O . SER A 1 93 ? 10.484 -10.183 41.704 1.00 5.38 90 SER A O 1
ATOM 766 N N . ALA A 1 94 ? 11.481 -8.155 41.910 1.00 6.33 91 ALA A N 1
ATOM 767 C CA . ALA A 1 94 ? 12.707 -8.570 41.214 1.00 6.82 91 ALA A CA 1
ATOM 768 C C . ALA A 1 94 ? 13.500 -9.596 42.052 1.00 7.22 91 ALA A C 1
ATOM 769 O O . ALA A 1 94 ? 14.057 -10.551 41.510 1.00 7.30 91 ALA A O 1
ATOM 779 N N . ALA A 1 96 ? 12.142 -11.641 44.241 1.00 6.88 93 ALA A N 1
ATOM 780 C CA . ALA A 1 96 ? 11.348 -12.857 44.176 1.00 7.66 93 ALA A CA 1
ATOM 781 C C . ALA A 1 96 ? 11.610 -13.626 42.871 1.00 7.65 93 ALA A C 1
ATOM 782 O O . ALA A 1 96 ? 11.756 -14.861 42.861 1.00 7.70 93 ALA A O 1
ATOM 784 N N . ALA A 1 97 ? 11.686 -12.894 41.767 1.00 7.41 94 ALA A N 1
ATOM 785 C CA . ALA A 1 97 ? 11.985 -13.505 40.475 1.00 7.59 94 ALA A CA 1
ATOM 786 C C . ALA A 1 97 ? 13.418 -14.071 40.436 1.00 6.97 94 ALA A C 1
ATOM 787 O O . ALA A 1 97 ? 13.642 -15.146 39.879 1.00 7.20 94 ALA A O 1
ATOM 789 N N . ARG A 1 98 ? 14.370 -13.365 41.034 1.00 7.17 95 ARG A N 1
ATOM 790 C CA . ARG A 1 98 ? 15.755 -13.844 41.127 1.00 7.48 95 ARG A CA 1
ATOM 791 C C . ARG A 1 98 ? 15.797 -15.187 41.852 1.00 7.29 95 ARG A C 1
ATOM 792 O O . ARG A 1 98 ? 16.526 -16.091 41.468 1.00 7.40 95 ARG A O 1
ATOM 800 N N . ALA A 1 99 ? 15.000 -15.289 42.912 1.00 7.41 96 ALA A N 1
ATOM 801 C CA . ALA A 1 99 ? 14.944 -16.506 43.721 1.00 7.53 96 ALA A CA 1
ATOM 802 C C . ALA A 1 99 ? 14.548 -17.714 42.879 1.00 7.85 96 ALA A C 1
ATOM 803 O O . ALA A 1 99 ? 15.142 -18.798 42.997 1.00 7.72 96 ALA A O 1
ATOM 805 N N . VAL A 1 100 ? 13.495 -17.547 42.086 1.00 7.15 97 VAL A N 1
ATOM 806 C CA . VAL A 1 100 ? 13.034 -18.593 41.197 1.00 6.67 97 VAL A CA 1
ATOM 807 C C . VAL A 1 100 ? 14.091 -18.866 40.118 1.00 5.91 97 VAL A C 1
ATOM 808 O O . VAL A 1 100 ? 14.405 -20.026 39.805 1.00 5.26 97 VAL A O 1
ATOM 812 N N . TYR A 1 101 ? 14.665 -17.810 39.570 1.00 6.57 98 TYR A N 1
ATOM 813 C CA . TYR A 1 101 ? 15.646 -17.966 38.469 1.00 6.90 98 TYR A CA 1
ATOM 814 C C . TYR A 1 101 ? 16.877 -18.784 38.922 1.00 7.34 98 TYR A C 1
ATOM 815 O O . TYR A 1 101 ? 17.334 -19.682 38.230 1.00 7.57 98 TYR A O 1
ATOM 824 N N . LEU A 1 102 ? 17.379 -18.490 40.108 1.00 7.77 99 LEU A N 1
ATOM 825 C CA . LEU A 1 102 ? 18.518 -19.224 40.647 1.00 9.18 99 LEU A CA 1
ATOM 826 C C . LEU A 1 102 ? 18.185 -20.681 40.960 1.00 8.88 99 LEU A C 1
ATOM 827 O O . LEU A 1 102 ? 19.070 -21.527 40.982 1.00 10.06 99 LEU A O 1
ATOM 832 N N . GLU A 1 103 ? 16.912 -21.004 41.164 1.00 8.25 100 GLU A N 1
ATOM 833 C CA . GLU A 1 103 ? 16.514 -22.400 41.331 1.00 8.30 100 GLU A CA 1
ATOM 834 C C . GLU A 1 103 ? 16.346 -23.113 39.991 1.00 8.38 100 GLU A C 1
ATOM 835 O O . GLU A 1 103 ? 16.127 -24.328 39.960 1.00 7.14 100 GLU A O 1
ATOM 841 N N . GLU A 1 104 ? 16.433 -22.341 38.901 1.00 8.11 101 GLU A N 1
ATOM 842 C CA . GLU A 1 104 ? 16.276 -22.851 37.531 1.00 8.82 101 GLU A CA 1
ATOM 843 C C . GLU A 1 104 ? 17.556 -22.780 36.678 1.00 8.93 101 GLU A C 1
ATOM 844 O O . GLU A 1 104 ? 17.630 -23.414 35.613 1.00 8.96 101 GLU A O 1
ATOM 850 N N . HIS A 1 105 ? 18.564 -22.047 37.139 1.00 9.30 102 HIS A N 1
ATOM 851 C CA . HIS A 1 105 ? 19.806 -21.820 36.368 1.00 10.61 102 HIS A CA 1
ATOM 852 C C . HIS A 1 105 ? 20.992 -21.944 37.282 1.00 11.58 102 HIS A C 1
ATOM 853 O O . HIS A 1 105 ? 21.359 -20.988 37.966 1.00 12.04 102 HIS A O 1
ATOM 860 N N . PRO A 1 106 ? 21.612 -23.121 37.286 1.00 13.25 103 PRO A N 1
ATOM 861 C CA . PRO A 1 106 ? 22.595 -23.460 38.302 1.00 14.39 103 PRO A CA 1
ATOM 862 C C . PRO A 1 106 ? 23.897 -22.662 38.197 1.00 15.32 103 PRO A C 1
ATOM 863 O O . PRO A 1 106 ? 24.612 -22.548 39.169 1.00 16.55 103 PRO A O 1
ATOM 867 N N . GLN A 1 107 ? 24.217 -22.124 37.035 1.00 15.57 104 GLN A N 1
ATOM 868 C CA . GLN A 1 107 ? 25.451 -21.368 36.936 1.00 16.33 104 GLN A CA 1
ATOM 869 C C . GLN A 1 107 ? 25.194 -19.853 36.996 1.00 15.41 104 GLN A C 1
ATOM 870 O O . GLN A 1 107 ? 26.130 -19.080 36.889 1.00 15.81 104 GLN A O 1
ATOM 876 N N . ALA A 1 108 ? 23.952 -19.437 37.235 1.00 13.66 105 ALA A N 1
ATOM 877 C CA . ALA A 1 108 ? 23.606 -18.026 37.070 1.00 12.99 105 ALA A CA 1
ATOM 878 C C . ALA A 1 108 ? 24.086 -17.191 38.240 1.00 12.06 105 ALA A C 1
ATOM 879 O O . ALA A 1 108 ? 24.089 -17.643 39.385 1.00 12.15 105 ALA A O 1
ATOM 881 N N . LYS A 1 109 ? 24.468 -15.958 37.926 1.00 10.87 106 LYS A N 1
ATOM 882 C CA . LYS A 1 109 ? 24.690 -14.901 38.903 1.00 10.98 106 LYS A CA 1
ATOM 883 C C . LYS A 1 109 ? 23.779 -13.747 38.555 1.00 9.51 106 LYS A C 1
ATOM 884 O O . LYS A 1 109 ? 23.782 -13.279 37.402 1.00 9.05 106 LYS A O 1
ATOM 890 N N . VAL A 1 110 ? 23.004 -13.287 39.532 1.00 8.63 107 VAL A N 1
ATOM 891 C CA . VAL A 1 110 ? 22.063 -12.218 39.328 1.00 7.94 107 VAL A CA 1
ATOM 892 C C . VAL A 1 110 ? 22.178 -11.229 40.451 1.00 9.09 107 VAL A C 1
ATOM 893 O O . VAL A 1 110 ? 22.069 -11.604 41.622 1.00 9.17 107 VAL A O 1
ATOM 897 N N . ARG A 1 111 ? 22.397 -9.968 40.117 1.00 8.73 108 ARG A N 1
ATOM 898 C CA . ARG A 1 111 ? 22.483 -8.917 41.130 1.00 9.27 108 ARG A CA 1
ATOM 899 C C . ARG A 1 111 ? 21.326 -7.991 40.880 1.00 9.49 108 ARG A C 1
ATOM 900 O O . ARG A 1 111 ? 21.193 -7.456 39.768 1.00 10.86 108 ARG A O 1
ATOM 908 N N . VAL A 1 112 ? 20.482 -7.824 41.893 1.00 8.47 109 VAL A N 1
ATOM 909 C CA . VAL A 1 112 ? 19.400 -6.841 41.823 1.00 8.40 109 VAL A CA 1
ATOM 910 C C . VAL A 1 112 ? 19.892 -5.584 42.543 1.00 8.79 109 VAL A C 1
ATOM 911 O O . VAL A 1 112 ? 20.312 -5.662 43.706 1.00 8.56 109 VAL A O 1
ATOM 915 N N . ILE A 1 113 ? 19.852 -4.464 41.816 1.00 8.42 110 ILE A N 1
ATOM 916 C CA . ILE A 1 113 ? 20.304 -3.149 42.299 1.00 8.48 110 ILE A CA 1
ATOM 917 C C . ILE A 1 113 ? 19.093 -2.276 42.587 1.00 8.53 110 ILE A C 1
ATOM 918 O O . ILE A 1 113 ? 18.352 -1.893 41.679 1.00 8.89 110 ILE A O 1
ATOM 923 N N . ASP A 1 114 ? 18.884 -1.988 43.868 1.00 9.04 111 ASP A N 1
ATOM 924 C CA . ASP A 1 114 ? 17.926 -0.968 44.280 1.00 9.51 111 ASP A CA 1
ATOM 925 C C . ASP A 1 114 ? 18.597 0.354 43.943 1.00 9.52 111 ASP A C 1
ATOM 926 O O . ASP A 1 114 ? 19.591 0.716 44.558 1.00 10.17 111 ASP A O 1
ATOM 931 N N . SER A 1 115 ? 18.069 1.059 42.956 1.00 10.46 112 SER A N 1
ATOM 932 C CA . SER A 1 115 ? 18.669 2.328 42.536 1.00 10.55 112 SER A CA 1
ATOM 933 C C . SER A 1 115 ? 18.537 3.416 43.572 1.00 11.24 112 SER A C 1
ATOM 934 O O . SER A 1 115 ? 19.224 4.424 43.448 1.00 11.70 112 SER A O 1
ATOM 937 N N . LYS A 1 116 ? 17.624 3.250 44.542 1.00 10.78 113 LYS A N 1
ATOM 938 C CA . LYS A 1 116 ? 17.307 4.302 45.506 1.00 10.75 113 LYS A CA 1
ATOM 939 C C . LYS A 1 116 ? 16.794 5.564 44.788 1.00 10.96 113 LYS A C 1
ATOM 940 O O . LYS A 1 116 ? 16.808 6.660 45.336 1.00 10.62 113 LYS A O 1
ATOM 946 N N . SER A 1 117 ? 16.302 5.388 43.576 1.00 10.26 114 SER A N 1
ATOM 947 C CA . SER A 1 117 ? 15.863 6.498 42.779 1.00 11.12 114 SER A CA 1
ATOM 948 C C . SER A 1 117 ? 14.927 6.043 41.649 1.00 11.13 114 SER A C 1
ATOM 949 O O . SER A 1 117 ? 14.138 5.118 41.824 1.00 10.43 114 SER A O 1
ATOM 952 N N . THR A 1 118 ? 14.991 6.733 40.514 1.00 9.94 115 THR A N 1
ATOM 953 C CA . THR A 1 118 ? 14.106 6.478 39.379 1.00 9.58 115 THR A CA 1
ATOM 954 C C . THR A 1 118 ? 14.695 7.139 38.143 1.00 9.66 115 THR A C 1
ATOM 955 O O . THR A 1 118 ? 15.654 7.921 38.237 1.00 10.28 115 THR A O 1
ATOM 959 N N . GLY A 1 119 ? 14.109 6.823 36.993 1.00 8.80 116 GLY A N 1
ATOM 960 C CA . GLY A 1 119 ? 14.335 7.548 35.757 1.00 8.40 116 GLY A CA 1
ATOM 961 C C . GLY A 1 119 ? 15.788 7.748 35.414 1.00 8.31 116 GLY A C 1
ATOM 962 O O . GLY A 1 119 ? 16.525 6.773 35.259 1.00 9.05 116 GLY A O 1
ATOM 963 N N . PRO A 1 120 ? 16.212 9.021 35.273 1.00 7.73 117 PRO A N 1
ATOM 964 C CA . PRO A 1 120 ? 17.551 9.238 34.765 1.00 8.53 117 PRO A CA 1
ATOM 965 C C . PRO A 1 120 ? 18.669 8.721 35.645 1.00 8.20 117 PRO A C 1
ATOM 966 O O . PRO A 1 120 ? 19.757 8.463 35.137 1.00 7.31 117 PRO A O 1
ATOM 970 N N . GLN A 1 121 ? 18.428 8.569 36.946 1.00 8.97 118 GLN A N 1
ATOM 971 C CA . GLN A 1 121 ? 19.447 7.967 37.811 1.00 9.54 118 GLN A CA 1
ATOM 972 C C . GLN A 1 121 ? 19.607 6.468 37.513 1.00 9.71 118 GLN A C 1
ATOM 973 O O . GLN A 1 121 ? 20.738 5.954 37.485 1.00 10.49 118 GLN A O 1
ATOM 987 N N . ARG A 1 123 ? 18.987 5.266 34.559 1.00 8.90 120 ARG A N 1
ATOM 988 C CA . ARG A 1 123 ? 19.729 5.314 33.294 1.00 9.10 120 ARG A CA 1
ATOM 989 C C . ARG A 1 123 ? 21.235 5.450 33.486 1.00 8.82 120 ARG A C 1
ATOM 990 O O . ARG A 1 123 ? 22.003 4.729 32.844 1.00 8.06 120 ARG A O 1
ATOM 998 N N . ILE A 1 124 ? 21.656 6.364 34.364 1.00 8.55 121 ILE A N 1
ATOM 999 C CA . ILE A 1 124 ? 23.080 6.550 34.648 1.00 9.02 121 ILE A CA 1
ATOM 1000 C C . ILE A 1 124 ? 23.718 5.265 35.205 1.00 8.85 121 ILE A C 1
ATOM 1001 O O . ILE A 1 124 ? 24.835 4.906 34.842 1.00 9.60 121 ILE A O 1
ATOM 1006 N N . ILE A 1 125 ? 23.021 4.586 36.094 1.00 8.98 122 ILE A N 1
ATOM 1007 C CA . ILE A 1 125 ? 23.503 3.301 36.609 1.00 9.31 122 ILE A CA 1
ATOM 1008 C C . ILE A 1 125 ? 23.688 2.287 35.458 1.00 8.50 122 ILE A C 1
ATOM 1009 O O . ILE A 1 125 ? 24.741 1.669 35.325 1.00 7.86 122 ILE A O 1
ATOM 1014 N N . LEU A 1 126 ? 22.670 2.152 34.625 1.00 8.76 123 LEU A N 1
ATOM 1015 C CA . LEU A 1 126 ? 22.711 1.218 33.490 1.00 8.81 123 LEU A CA 1
ATOM 1016 C C . LEU A 1 126 ? 23.875 1.530 32.564 1.00 9.39 123 LEU A C 1
ATOM 1017 O O . LEU A 1 126 ? 24.584 0.616 32.125 1.00 9.81 123 LEU A O 1
ATOM 1022 N N . GLU A 1 127 ? 24.092 2.820 32.295 1.00 8.62 124 GLU A N 1
ATOM 1023 C CA . GLU A 1 127 ? 25.194 3.215 31.440 1.00 9.03 124 GLU A CA 1
ATOM 1024 C C . GLU A 1 127 ? 26.568 2.916 32.050 1.00 8.75 124 GLU A C 1
ATOM 1025 O O . GLU A 1 127 ? 27.529 2.646 31.327 1.00 8.40 124 GLU A O 1
ATOM 1031 N N . GLN A 1 128 ? 26.674 3.010 33.367 1.00 8.44 125 GLN A N 1
ATOM 1032 C CA . GLN A 1 128 ? 27.929 2.702 34.022 1.00 8.22 125 GLN A CA 1
ATOM 1033 C C . GLN A 1 128 ? 28.200 1.199 34.022 1.00 8.14 125 GLN A C 1
ATOM 1034 O O . GLN A 1 128 ? 29.354 0.786 33.862 1.00 7.72 125 GLN A O 1
ATOM 1040 N N . LEU A 1 129 ? 27.147 0.398 34.181 1.00 7.31 126 LEU A N 1
ATOM 1041 C CA . LEU A 1 129 ? 27.249 -1.049 34.084 1.00 7.24 126 LEU A CA 1
ATOM 1042 C C . LEU A 1 129 ? 27.753 -1.389 32.675 1.00 8.31 126 LEU A C 1
ATOM 1043 O O . LEU A 1 129 ? 28.708 -2.180 32.513 1.00 8.38 126 LEU A O 1
ATOM 1048 N N . GLN A 1 130 ? 27.158 -0.744 31.669 1.00 8.23 127 GLN A N 1
ATOM 1049 C CA . GLN A 1 130 ? 27.578 -0.961 30.297 1.00 8.59 127 GLN A CA 1
ATOM 1050 C C . GLN A 1 130 ? 29.046 -0.615 30.088 1.00 8.63 127 GLN A C 1
ATOM 1051 O O . GLN A 1 130 ? 29.800 -1.408 29.517 1.00 8.51 127 GLN A O 1
ATOM 1057 N N . GLN A 1 131 ? 29.455 0.559 30.561 1.00 8.44 128 GLN A N 1
ATOM 1058 C CA . GLN A 1 131 ? 30.849 0.986 30.449 1.00 9.32 128 GLN A CA 1
ATOM 1059 C C . GLN A 1 131 ? 31.828 -0.026 31.085 1.00 8.99 128 GLN A C 1
ATOM 1060 O O . GLN A 1 131 ? 32.869 -0.358 30.497 1.00 8.52 128 GLN A O 1
ATOM 1074 N N . ILE A 1 133 ? 31.305 -3.257 31.708 1.00 10.41 130 ILE A N 1
ATOM 1075 C CA . ILE A 1 133 ? 31.261 -4.451 30.879 1.00 11.50 130 ILE A CA 1
ATOM 1076 C C . ILE A 1 133 ? 32.140 -4.278 29.635 1.00 12.12 130 ILE A C 1
ATOM 1077 O O . ILE A 1 133 ? 32.911 -5.183 29.280 1.00 11.93 130 ILE A O 1
ATOM 1082 N N . GLU A 1 134 ? 32.056 -3.117 28.989 1.00 12.12 131 GLU A N 1
ATOM 1083 C CA . GLU A 1 134 ? 32.860 -2.845 27.800 1.00 13.37 131 GLU A CA 1
ATOM 1084 C C . GLU A 1 134 ? 34.350 -2.730 28.111 1.00 13.56 131 GLU A C 1
ATOM 1085 O O . GLU A 1 134 ? 35.190 -3.014 27.257 1.00 13.58 131 GLU A O 1
ATOM 1091 N N . GLU A 1 135 ? 34.670 -2.306 29.329 1.00 13.56 132 GLU A N 1
ATOM 1092 C CA . GLU A 1 135 ? 36.056 -2.254 29.802 1.00 14.42 132 GLU A CA 1
ATOM 1093 C C . GLU A 1 135 ? 36.622 -3.646 30.125 1.00 14.39 132 GLU A C 1
ATOM 1094 O O . GLU A 1 135 ? 37.818 -3.760 30.381 1.00 14.93 132 GLU A O 1
ATOM 1100 N N . GLY A 1 136 ? 35.788 -4.685 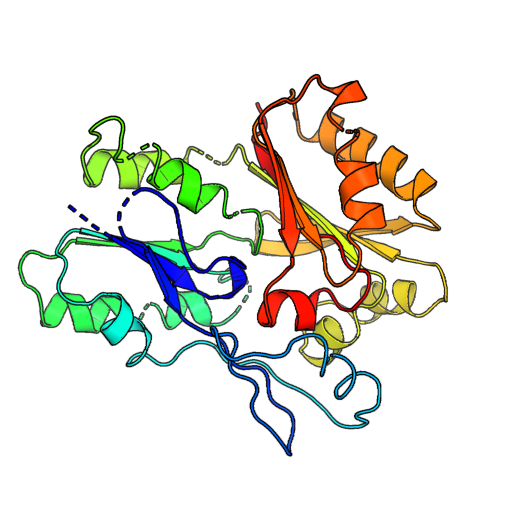30.101 1.00 13.78 133 GLY A N 1
ATOM 1101 C CA . GLY A 1 136 ? 36.219 -6.059 30.346 1.00 14.22 133 GLY A CA 1
ATOM 1102 C C . GLY A 1 136 ? 36.203 -6.467 31.812 1.00 14.01 133 GLY A C 1
ATOM 1103 O O . GLY A 1 136 ? 36.804 -7.460 32.191 1.00 14.23 133 GLY A O 1
ATOM 1104 N N . LYS A 1 137 ? 35.504 -5.717 32.651 1.00 14.42 134 LYS A N 1
ATOM 1105 C CA . LYS A 1 137 ? 35.455 -6.043 34.060 1.00 14.19 134 LYS A CA 1
ATOM 1106 C C . LYS A 1 137 ? 34.618 -7.300 34.271 1.00 14.58 134 LYS A C 1
ATOM 1107 O O . LYS A 1 137 ? 33.669 -7.560 33.530 1.00 14.46 134 LYS A O 1
ATOM 1113 N N . LYS A 1 138 ? 34.990 -8.099 35.268 1.00 13.79 135 LYS A N 1
ATOM 1114 C CA . LYS A 1 138 ? 34.246 -9.314 35.583 1.00 14.00 135 LYS A CA 1
ATOM 1115 C C . LYS A 1 138 ? 33.019 -8.992 36.429 1.00 12.88 135 LYS A C 1
ATOM 1116 O O . LYS A 1 138 ? 32.958 -7.941 37.083 1.00 12.14 135 LYS A O 1
ATOM 1122 N N . PHE A 1 139 ? 32.059 -9.913 36.432 1.00 11.88 136 PHE A N 1
ATOM 1123 C CA . PHE A 1 139 ? 30.796 -9.740 37.156 1.00 11.32 136 PHE A CA 1
ATOM 1124 C C . PHE A 1 139 ? 31.023 -9.295 38.607 1.00 11.25 136 PHE A C 1
ATOM 1125 O O . PHE A 1 139 ? 30.415 -8.318 39.063 1.00 11.57 136 PHE A O 1
ATOM 1133 N N . GLU A 1 140 ? 31.916 -9.987 39.305 1.00 11.72 137 GLU A N 1
ATOM 1134 C CA . GLU A 1 140 ? 32.159 -9.696 40.712 1.00 12.66 137 GLU A CA 1
ATOM 1135 C C . GLU A 1 140 ? 32.776 -8.304 40.909 1.00 12.22 137 GLU A C 1
ATOM 1136 O O . GLU A 1 140 ? 32.439 -7.610 41.865 1.00 12.71 137 GLU A O 1
ATOM 1142 N N . GLU A 1 141 ? 33.615 -7.873 39.982 1.00 11.69 138 GLU A N 1
ATOM 1143 C CA . GLU A 1 141 ? 34.185 -6.524 40.048 1.00 11.87 138 GLU A CA 1
ATOM 1144 C C . GLU A 1 141 ? 33.110 -5.463 39.881 1.00 11.58 138 GLU A C 1
ATOM 1145 O O . GLU A 1 141 ? 33.092 -4.460 40.603 1.00 10.95 138 GLU A O 1
ATOM 1151 N N . ILE A 1 142 ? 32.220 -5.693 38.917 1.00 10.06 139 ILE A N 1
ATOM 1152 C CA . ILE A 1 142 ? 31.168 -4.746 38.594 1.00 9.67 139 ILE A CA 1
ATOM 1153 C C . ILE A 1 142 ? 30.167 -4.686 39.747 1.00 10.21 139 ILE A C 1
ATOM 1154 O O . ILE A 1 142 ? 29.749 -3.601 40.181 1.00 10.06 139 ILE A O 1
ATOM 1159 N N . ASP A 1 143 ? 29.831 -5.856 40.282 1.00 10.32 140 ASP A N 1
ATOM 1160 C CA . ASP A 1 143 ? 28.849 -5.966 41.354 1.00 11.51 140 ASP A CA 1
ATOM 1161 C C . ASP A 1 143 ? 29.304 -5.149 42.579 1.00 11.94 140 ASP A C 1
ATOM 1162 O O . ASP A 1 143 ? 28.501 -4.505 43.199 1.00 14.13 140 ASP A O 1
ATOM 1167 N N . GLY A 1 144 ? 30.585 -5.191 42.903 1.00 12.19 141 GLY A N 1
ATOM 1168 C CA . GLY A 1 144 ? 31.139 -4.373 44.008 1.00 12.58 141 GLY A CA 1
ATOM 1169 C C . GLY A 1 144 ? 31.174 -2.888 43.690 1.00 11.13 141 GLY A C 1
ATOM 1170 O O . GLY A 1 144 ? 30.779 -2.049 44.495 1.00 12.67 141 GLY A O 1
ATOM 1171 N N . ALA A 1 145 ? 31.625 -2.576 42.491 1.00 9.51 142 ALA A N 1
ATOM 1172 C CA . ALA A 1 145 ? 31.983 -1.206 42.142 1.00 9.44 142 ALA A CA 1
ATOM 1173 C C . ALA A 1 145 ? 30.792 -0.314 41.867 1.00 9.13 142 ALA A C 1
ATOM 1174 O O . ALA A 1 145 ? 30.877 0.907 42.081 1.00 10.33 142 ALA A O 1
ATOM 1176 N N . ILE A 1 146 ? 29.688 -0.889 41.391 1.00 8.56 143 ILE A N 1
ATOM 1177 C CA . ILE A 1 146 ? 28.541 -0.090 40.987 1.00 8.73 143 ILE A CA 1
ATOM 1178 C C . ILE A 1 146 ? 27.951 0.660 42.193 1.00 9.76 143 ILE A C 1
ATOM 1179 O O . ILE A 1 146 ? 27.541 1.819 42.068 1.00 9.30 143 ILE A O 1
ATOM 1184 N N . ASP A 1 147 ? 27.928 0.009 43.358 1.00 9.61 144 ASP A N 1
ATOM 1185 C CA . ASP A 1 147 ? 27.406 0.672 44.575 1.00 10.85 144 ASP A CA 1
ATOM 1186 C C . ASP A 1 147 ? 28.252 1.864 45.017 1.00 10.09 144 ASP A C 1
ATOM 1187 O O . ASP A 1 147 ? 27.718 2.868 45.494 1.00 10.32 144 ASP A O 1
ATOM 1192 N N . ALA A 1 148 ? 29.559 1.782 44.817 1.00 9.73 145 ALA A N 1
ATOM 1193 C CA . ALA A 1 148 ? 30.433 2.907 45.105 1.00 10.08 145 ALA A CA 1
ATOM 1194 C C . ALA A 1 148 ? 30.171 4.075 44.144 1.00 9.57 145 ALA A C 1
ATOM 1195 O O . ALA A 1 148 ? 30.117 5.239 44.558 1.00 9.50 145 ALA A O 1
ATOM 1197 N N . TYR A 1 149 ? 30.028 3.744 42.861 1.00 9.14 146 TYR A N 1
ATOM 1198 C CA . TYR A 1 149 ? 29.722 4.712 41.801 1.00 9.47 146 TYR A CA 1
ATOM 1199 C C . TYR A 1 149 ? 28.409 5.460 42.080 1.00 9.06 146 TYR A C 1
ATOM 1200 O O . TYR A 1 149 ? 28.327 6.701 41.916 1.00 9.43 146 TYR A O 1
ATOM 1217 N N . GLN A 1 151 ? 27.062 6.277 44.853 1.00 9.55 148 GLN A N 1
ATOM 1218 C CA . GLN A 1 151 ? 27.213 7.287 45.891 1.00 10.92 148 GLN A CA 1
ATOM 1219 C C . GLN A 1 151 ? 27.558 8.650 45.307 1.00 10.93 148 GLN A C 1
ATOM 1220 O O . GLN A 1 151 ? 27.307 9.667 45.969 1.00 11.57 148 GLN A O 1
ATOM 1226 N N . LYS A 1 152 ? 28.152 8.667 44.106 1.00 9.94 149 LYS A N 1
ATOM 1227 C CA . LYS A 1 152 ? 28.553 9.886 43.410 1.00 11.85 149 LYS A CA 1
ATOM 1228 C C . LYS A 1 152 ? 27.561 10.232 42.293 1.00 11.51 149 LYS A C 1
ATOM 1229 O O . LYS A 1 152 ? 27.958 10.686 41.196 1.00 12.62 149 LYS A O 1
ATOM 1235 N N . THR A 1 153 ? 26.276 9.995 42.559 1.00 10.97 150 THR A N 1
ATOM 1236 C CA . THR A 1 153 ? 25.208 10.382 41.633 1.00 11.19 150 THR A CA 1
ATOM 1237 C C . THR A 1 153 ? 24.058 11.018 42.437 1.00 11.21 150 THR A C 1
ATOM 1238 O O . THR A 1 153 ? 23.877 10.692 43.607 1.00 12.66 150 THR A O 1
ATOM 1242 N N . ARG A 1 154 ? 23.301 11.923 41.807 1.00 9.42 151 ARG A N 1
ATOM 1243 C CA . ARG A 1 154 ? 22.188 12.604 42.432 1.00 10.01 151 ARG A CA 1
ATOM 1244 C C . ARG A 1 154 ? 21.044 12.740 41.456 1.00 10.41 151 ARG A C 1
ATOM 1245 O O . ARG A 1 154 ? 21.244 12.653 40.243 1.00 11.21 151 ARG A O 1
ATOM 1253 N N . LEU A 1 155 ? 19.857 12.980 41.996 1.00 9.78 152 LEU A N 1
ATOM 1254 C CA . LEU A 1 155 ? 18.684 13.254 41.200 1.00 10.12 152 LEU A CA 1
ATOM 1255 C C . LEU A 1 155 ? 17.963 14.479 41.724 1.00 10.26 152 LEU A C 1
ATOM 1256 O O . LEU A 1 155 ? 17.777 14.627 42.933 1.00 10.51 152 LEU A O 1
ATOM 1261 N N . PHE A 1 156 ? 17.515 15.324 40.806 1.00 10.20 153 PHE A N 1
ATOM 1262 C CA . PHE A 1 156 ? 16.645 16.436 41.135 1.00 10.12 153 PHE A CA 1
ATOM 1263 C C . PHE A 1 156 ? 15.456 16.429 40.188 1.00 11.46 153 PHE A C 1
ATOM 1264 O O . PHE A 1 156 ? 15.556 15.953 39.036 1.00 11.29 153 PHE A O 1
ATOM 1272 N N . CYS A 1 157 ? 14.333 16.965 40.647 1.00 9.94 154 CYS A N 1
ATOM 1273 C CA . CYS A 1 157 ? 13.157 17.037 39.806 1.00 10.50 154 CYS A CA 1
ATOM 1274 C C . CYS A 1 157 ? 12.449 18.362 40.014 1.00 9.45 154 CYS A C 1
ATOM 1275 O O . CYS A 1 157 ? 12.635 19.015 41.030 1.00 10.45 154 CYS A O 1
ATOM 1278 N N . SER A 1 158 ? 11.662 18.748 39.029 1.00 8.88 155 SER A N 1
ATOM 1279 C CA . SER A 1 158 ? 10.728 19.859 39.170 1.00 8.89 155 SER A CA 1
ATOM 1280 C C . SER A 1 158 ? 9.374 19.425 38.624 1.00 8.03 155 SER A C 1
ATOM 1281 O O . SER A 1 158 ? 9.249 19.078 37.438 1.00 7.95 155 SER A O 1
ATOM 1284 N N . LEU A 1 159 ? 8.368 19.414 39.485 1.00 8.09 156 LEU A N 1
ATOM 1285 C CA . LEU A 1 159 ? 7.054 18.893 39.160 1.00 8.58 156 LEU A CA 1
ATOM 1286 C C . LEU A 1 159 ? 5.989 19.983 39.234 1.00 8.85 156 LEU A C 1
ATOM 1287 O O . LEU A 1 159 ? 5.911 20.712 40.217 1.00 10.36 156 LEU A O 1
ATOM 1292 N N . LYS A 1 160 ? 5.152 20.077 38.208 1.00 8.70 157 LYS A N 1
ATOM 1293 C CA . LYS A 1 160 ? 4.102 21.076 38.151 1.00 8.98 157 LYS A CA 1
ATOM 1294 C C . LYS A 1 160 ? 2.835 20.599 38.828 1.00 9.53 157 LYS A C 1
ATOM 1295 O O . LYS A 1 160 ? 1.954 21.409 39.153 1.00 9.05 157 LYS A O 1
ATOM 1301 N N . SER A 1 161 ? 2.722 19.291 39.002 1.00 9.44 158 SER A N 1
ATOM 1302 C CA . SER A 1 161 ? 1.611 18.685 39.741 1.00 9.95 158 SER A CA 1
ATOM 1303 C C . SER A 1 161 ? 2.098 17.418 40.421 1.00 10.00 158 SER A C 1
ATOM 1304 O O . SER A 1 161 ? 2.858 16.663 39.820 1.00 8.99 158 SER A O 1
ATOM 1307 N N . LEU A 1 162 ? 1.647 17.198 41.657 1.00 8.94 159 LEU A N 1
ATOM 1308 C CA . LEU A 1 162 ? 1.994 16.023 42.444 1.00 9.40 159 LEU A CA 1
ATOM 1309 C C . LEU A 1 162 ? 0.741 15.257 42.851 1.00 9.38 159 LEU A C 1
ATOM 1310 O O . LEU A 1 162 ? 0.752 14.506 43.817 1.00 9.78 159 LEU A O 1
ATOM 1315 N N . HIS A 1 163 ? -0.332 15.400 42.067 1.00 9.74 160 HIS A N 1
ATOM 1316 C CA . HIS A 1 163 ? -1.599 14.778 42.412 1.00 10.58 160 HIS A CA 1
ATOM 1317 C C . HIS A 1 163 ? -1.500 13.241 42.411 1.00 9.54 160 HIS A C 1
ATOM 1318 O O . HIS A 1 163 ? -2.006 12.576 43.321 1.00 9.92 160 HIS A O 1
ATOM 1325 N N . ASN A 1 164 ? -0.860 12.689 41.391 1.00 8.58 161 ASN A N 1
ATOM 1326 C CA . ASN A 1 164 ? -0.732 11.223 41.296 1.00 9.25 161 ASN A CA 1
ATOM 1327 C C . ASN A 1 164 ? 0.171 10.625 42.382 1.00 8.73 161 ASN A C 1
ATOM 1328 O O . ASN A 1 164 ? -0.141 9.570 42.971 1.00 9.90 161 ASN A O 1
ATOM 1333 N N . LEU A 1 165 ? 1.287 11.285 42.672 1.00 8.88 162 LEU A N 1
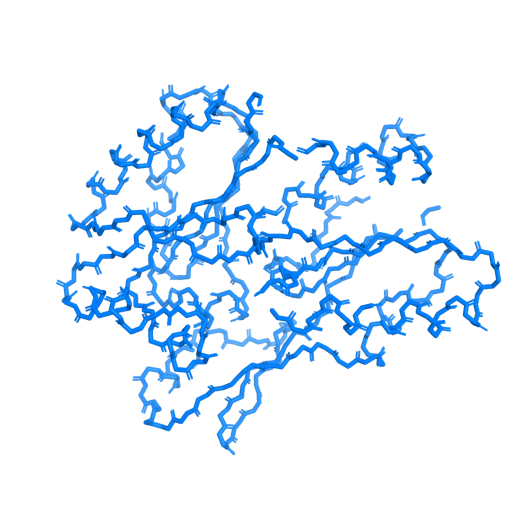ATOM 1334 C CA . LEU A 1 165 ? 2.095 10.913 4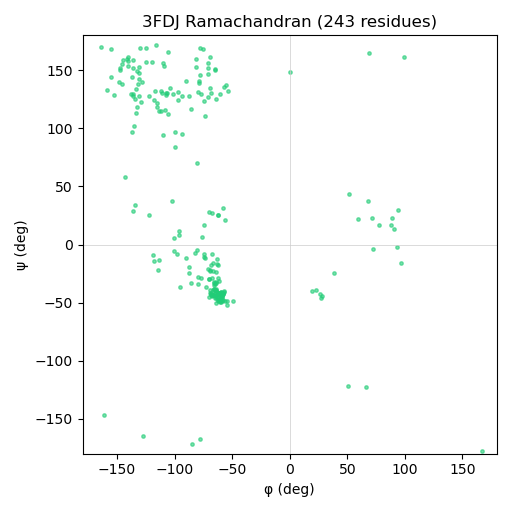3.826 1.00 8.99 162 LEU A CA 1
ATOM 1335 C C . LEU A 1 165 ? 1.278 10.949 45.119 1.00 9.56 162 LEU A C 1
ATOM 1336 O O . LEU A 1 165 ? 1.289 9.998 45.896 1.00 9.85 162 LEU A O 1
ATOM 1341 N N . ALA A 1 166 ? 0.550 12.041 45.326 1.00 9.36 163 ALA A N 1
ATOM 1342 C CA . ALA A 1 166 ? -0.202 12.245 46.554 1.00 9.84 163 ALA A CA 1
ATOM 1343 C C . ALA A 1 166 ? -1.343 11.248 46.695 1.00 10.15 163 ALA A C 1
ATOM 1344 O O . ALA A 1 166 ? -1.520 10.688 47.777 1.00 9.77 163 ALA A O 1
ATOM 1346 N N . GLN A 1 167 ? -2.095 10.986 45.621 1.00 10.30 164 GLN A N 1
ATOM 1347 C CA . GLN A 1 167 ? -3.238 10.077 45.756 1.00 10.92 164 GLN A CA 1
ATOM 1348 C C . GLN A 1 167 ? -2.766 8.652 45.994 1.00 11.50 164 GLN A C 1
ATOM 1349 O O . GLN A 1 167 ? -3.516 7.849 46.519 1.00 11.34 164 GLN A O 1
ATOM 1355 N N . ASN A 1 168 ? -1.526 8.353 45.612 1.00 11.23 165 ASN A N 1
ATOM 1356 C CA . ASN A 1 168 ? -0.937 7.035 45.856 1.00 11.83 165 ASN A CA 1
ATOM 1357 C C . ASN A 1 168 ? -0.067 6.943 47.116 1.00 12.49 165 ASN A C 1
ATOM 1358 O O . ASN A 1 168 ? 0.638 5.939 47.317 1.00 12.22 165 ASN A O 1
ATOM 1363 N N . GLY A 1 169 ? -0.129 7.972 47.962 1.00 12.51 166 GLY A N 1
ATOM 1364 C CA . GLY A 1 169 ? 0.582 7.988 49.237 1.00 13.49 166 GLY A CA 1
ATOM 1365 C C . GLY A 1 169 ? 2.085 8.129 49.128 1.00 14.46 166 GLY A C 1
ATOM 1366 O O . GLY A 1 169 ? 2.809 7.740 50.046 1.00 14.98 166 GLY A O 1
ATOM 1367 N N . ARG A 1 170 ? 2.572 8.679 48.020 1.00 14.25 167 ARG A N 1
ATOM 1368 C CA . ARG A 1 170 ? 4.021 8.763 47.816 1.00 14.58 167 ARG A CA 1
ATOM 1369 C C . ARG A 1 170 ? 4.641 10.130 48.104 1.00 14.94 167 ARG A C 1
ATOM 1370 O O . ARG A 1 170 ? 5.872 10.276 48.074 1.00 16.35 167 ARG A O 1
ATOM 1378 N N . VAL A 1 171 ? 3.806 11.115 48.398 1.00 14.52 168 VAL A N 1
ATOM 1379 C CA . VAL A 1 171 ? 4.279 12.410 48.872 1.00 14.65 168 VAL A CA 1
ATOM 1380 C C . VAL A 1 171 ? 3.224 12.943 49.822 1.00 14.58 168 VAL A C 1
ATOM 1381 O O . VAL A 1 171 ? 2.046 12.601 49.680 1.00 13.45 168 VAL A O 1
ATOM 1385 N N . SER A 1 172 ? 3.635 13.739 50.805 1.00 14.66 169 SER A N 1
ATOM 1386 C CA . SER A 1 172 ? 2.667 14.338 51.742 1.00 15.45 169 SER A CA 1
ATOM 1387 C C . SER A 1 172 ? 1.737 15.309 51.039 1.00 15.55 169 SER A C 1
ATOM 1388 O O . SER A 1 172 ? 2.121 15.943 50.049 1.00 15.72 169 SER A O 1
ATOM 1391 N N . LYS A 1 173 ? 0.521 15.426 51.559 1.00 16.30 170 LYS A N 1
ATOM 1392 C CA . LYS A 1 173 ? -0.433 16.415 51.062 1.00 16.81 170 LYS A CA 1
ATOM 1393 C C . LYS A 1 173 ? 0.102 17.848 51.139 1.00 15.75 170 LYS A C 1
ATOM 1394 O O . LYS A 1 173 ? -0.076 18.616 50.191 1.00 15.86 170 LYS A O 1
ATOM 1400 N N . VAL A 1 174 ? 0.796 18.199 52.222 1.00 14.51 171 VAL A N 1
ATOM 1401 C CA . VAL A 1 174 ? 1.291 19.564 52.358 1.00 14.24 171 VAL A CA 1
ATOM 1402 C C . VAL A 1 174 ? 2.258 19.894 51.237 1.00 13.65 171 VAL A C 1
ATOM 1403 O O . VAL A 1 174 ? 2.186 20.974 50.671 1.00 13.36 171 VAL A O 1
ATOM 1407 N N . VAL A 1 175 ? 3.134 18.943 50.905 1.00 13.41 172 VAL A N 1
ATOM 1408 C CA . VAL A 1 175 ? 4.103 19.111 49.832 1.00 13.34 172 VAL A CA 1
ATOM 1409 C C . VAL A 1 175 ? 3.399 19.232 48.485 1.00 12.95 172 VAL A C 1
ATOM 1410 O O . VAL A 1 175 ? 3.688 20.148 47.733 1.00 12.74 172 VAL A O 1
ATOM 1414 N N . ALA A 1 176 ? 2.430 18.363 48.228 1.00 11.96 173 ALA A N 1
ATOM 1415 C CA . ALA A 1 176 ? 1.697 18.377 46.962 1.00 11.85 173 ALA A CA 1
ATOM 1416 C C . ALA A 1 176 ? 0.869 19.641 46.784 1.00 11.25 173 ALA A C 1
ATOM 1417 O O . ALA A 1 176 ? 0.711 20.106 45.657 1.00 11.47 173 ALA A O 1
ATOM 1419 N N . SER A 1 177 ? 0.359 20.204 47.881 1.00 10.83 174 SER A N 1
ATOM 1420 C CA . SER A 1 177 ? -0.530 21.367 47.789 1.00 10.67 174 SER A CA 1
ATOM 1421 C C . SER A 1 177 ? 0.134 22.591 47.165 1.00 10.37 174 SER A C 1
ATOM 1422 O O . SER A 1 177 ? -0.546 23.409 46.568 1.00 10.33 174 SER A O 1
ATOM 1425 N N . ALA A 1 178 ? 1.444 22.719 47.306 1.00 10.56 175 ALA A N 1
ATOM 1426 C CA . ALA A 1 178 ? 2.153 23.852 46.717 1.00 11.74 175 ALA A CA 1
ATOM 1427 C C . ALA A 1 178 ? 1.935 23.937 45.208 1.00 12.39 175 ALA A C 1
ATOM 1428 O O . ALA A 1 178 ? 1.738 25.039 44.654 1.00 11.66 175 ALA A O 1
ATOM 1430 N N . ALA A 1 179 ? 1.963 22.768 44.570 1.00 13.53 176 ALA A N 1
ATOM 1431 C CA . ALA A 1 179 ? 1.917 22.687 43.125 1.00 15.34 176 ALA A CA 1
ATOM 1432 C C . ALA A 1 179 ? 0.498 22.834 42.629 1.00 15.99 176 ALA A C 1
ATOM 1433 O O . ALA A 1 179 ? 0.293 22.908 41.431 1.00 17.31 176 ALA A O 1
ATOM 1435 N N . GLU A 1 180 ? -0.482 22.919 43.533 1.00 16.99 177 GLU A N 1
ATOM 1436 C CA . GLU A 1 180 ? -1.860 23.147 43.126 1.00 17.53 177 GLU A CA 1
ATOM 1437 C C . GLU A 1 180 ? -2.067 24.563 42.612 1.00 17.23 177 GLU A C 1
ATOM 1438 O O . GLU A 1 180 ? -3.042 24.817 41.901 1.00 18.60 177 GLU A O 1
ATOM 1444 N N . VAL A 1 181 ? -1.173 25.489 42.979 1.00 15.48 178 VAL A N 1
ATOM 1445 C CA . VAL A 1 181 ? -1.244 26.875 42.520 1.00 14.73 178 VAL A CA 1
ATOM 1446 C C . VAL A 1 181 ? -0.677 26.960 41.098 1.00 14.65 178 VAL A C 1
ATOM 1447 O O . VAL A 1 181 ? 0.405 26.432 40.825 1.00 13.69 178 VAL A O 1
ATOM 1451 N N . LEU A 1 182 ? -1.418 27.608 40.197 1.00 15.16 179 LEU A N 1
ATOM 1452 C CA . LEU A 1 182 ? -1.013 27.671 38.776 1.00 15.39 179 LEU A CA 1
ATOM 1453 C C . LEU A 1 182 ? 0.294 28.440 38.617 1.00 14.21 179 LEU A C 1
ATOM 1454 O O . LEU A 1 182 ? 0.406 29.585 39.062 1.00 13.32 179 LEU A O 1
ATOM 1459 N N . GLY A 1 183 ? 1.273 27.801 37.975 1.00 13.29 180 GLY A N 1
ATOM 1460 C CA . GLY A 1 183 ? 2.597 28.395 37.775 1.00 13.23 180 GLY A CA 1
ATOM 1461 C C . GLY A 1 183 ? 3.640 28.062 38.835 1.00 12.45 180 GLY A C 1
ATOM 1462 O O . GLY A 1 183 ? 4.789 28.512 38.737 1.00 12.52 180 GLY A O 1
ATOM 1463 N N . ILE A 1 184 ? 3.247 27.309 39.866 1.00 11.20 181 ILE A N 1
ATOM 1464 C CA . ILE A 1 184 ? 4.173 26.871 40.893 1.00 10.41 181 ILE A CA 1
ATOM 1465 C C . ILE A 1 184 ? 4.562 25.417 40.657 1.00 10.90 181 ILE A C 1
ATOM 1466 O O . ILE A 1 184 ? 3.695 24.563 40.507 1.00 10.10 181 ILE A O 1
ATOM 1471 N N . SER A 1 185 ? 5.873 25.164 40.657 1.00 9.94 182 SER A N 1
ATOM 1472 C CA . SER A 1 185 ? 6.431 23.819 40.669 1.00 11.02 182 SER A CA 1
ATOM 1473 C C . SER A 1 185 ? 7.086 23.509 41.998 1.00 10.11 182 SER A C 1
ATOM 1474 O O . SER A 1 185 ? 7.505 24.418 42.703 1.00 10.65 182 SER A O 1
ATOM 1477 N N . VAL A 1 186 ? 7.185 22.224 42.323 1.00 10.16 183 VAL A N 1
ATOM 1478 C CA . VAL A 1 186 ? 7.926 21.754 43.481 1.00 10.09 183 VAL A CA 1
ATOM 1479 C C . VAL A 1 186 ? 9.200 21.113 43.014 1.00 10.53 183 VAL A C 1
ATOM 1480 O O . VAL A 1 186 ? 9.191 20.282 42.082 1.00 11.07 183 VAL A O 1
ATOM 1484 N N . ILE A 1 187 ? 10.299 21.529 43.637 1.00 9.66 184 ILE A N 1
ATOM 1485 C CA . ILE A 1 187 ? 11.614 20.975 43.349 1.00 10.35 184 ILE A CA 1
ATOM 1486 C C . ILE A 1 187 ? 11.925 19.901 44.393 1.00 10.28 184 ILE A C 1
ATOM 1487 O O . ILE A 1 187 ? 11.751 20.113 45.598 1.00 11.24 184 ILE A O 1
ATOM 1492 N N . GLY A 1 188 ? 12.355 18.737 43.936 1.00 10.07 185 GLY A N 1
ATOM 1493 C CA . GLY A 1 188 ? 12.687 17.628 44.820 1.00 9.99 185 GLY A CA 1
ATOM 1494 C C . GLY A 1 188 ? 14.040 17.015 44.530 1.00 10.14 185 GLY A C 1
ATOM 1495 O O . GLY A 1 188 ? 14.699 17.331 43.523 1.00 10.72 185 GLY A O 1
ATOM 1496 N N . THR A 1 189 ? 14.472 16.167 45.450 1.00 10.65 186 THR A N 1
ATOM 1497 C CA . THR A 1 189 ? 15.630 15.311 45.234 1.00 10.38 186 THR A CA 1
ATOM 1498 C C . THR A 1 189 ? 15.324 13.908 45.740 1.00 10.73 186 THR A C 1
ATOM 1499 O O . THR A 1 189 ? 14.418 13.707 46.556 1.00 11.46 186 THR A O 1
ATOM 1503 N N . ALA A 1 190 ? 16.068 12.924 45.236 1.00 10.69 187 ALA A N 1
ATOM 1504 C CA . ALA A 1 190 ? 16.008 11.577 45.803 1.00 10.98 187 ALA A CA 1
ATOM 1505 C C . ALA A 1 190 ? 16.770 11.601 47.127 1.00 11.59 187 ALA A C 1
ATOM 1506 O O . ALA A 1 190 ? 17.949 11.999 47.182 1.00 11.08 187 ALA A O 1
ATOM 1508 N N . SER A 1 191 ? 16.093 11.215 48.213 1.00 12.11 188 SER A N 1
ATOM 1509 C CA . SER A 1 191 ? 16.704 11.233 49.550 1.00 13.29 188 SER A CA 1
ATOM 1510 C C . SER A 1 191 ? 17.635 10.036 49.744 1.00 14.23 188 SER A C 1
ATOM 1511 O O . SER A 1 191 ? 17.637 9.081 48.963 1.00 13.09 188 SER A O 1
ATOM 1514 N N . SER A 1 192 ? 18.394 10.085 50.829 1.00 16.28 189 SER A N 1
ATOM 1515 C CA . SER A 1 192 ? 19.246 8.982 51.218 1.00 17.71 189 SER A CA 1
ATOM 1516 C C . SER A 1 192 ? 18.440 7.710 51.530 1.00 17.83 189 SER A C 1
ATOM 1517 O O . SER A 1 192 ? 19.008 6.621 51.564 1.00 18.92 189 SER A O 1
ATOM 1520 N N . HIS A 1 193 ? 17.136 7.848 51.771 1.00 17.23 190 HIS A N 1
ATOM 1521 C CA . HIS A 1 193 ? 16.246 6.698 51.988 1.00 17.32 190 HIS A CA 1
ATOM 1522 C C . HIS A 1 193 ? 15.499 6.261 50.747 1.00 15.44 190 HIS A C 1
ATOM 1523 O O . HIS A 1 193 ? 14.585 5.428 50.840 1.00 14.10 190 HIS A O 1
ATOM 1530 N N . GLY A 1 194 ? 15.837 6.838 49.593 1.00 12.97 191 GLY A N 1
ATOM 1531 C CA . GLY A 1 194 ? 15.148 6.506 48.378 1.00 12.47 191 GLY A CA 1
ATOM 1532 C C . GLY A 1 194 ? 13.712 6.985 48.353 1.00 12.13 191 GLY A C 1
ATOM 1533 O O . GLY A 1 194 ? 12.843 6.320 47.784 1.00 11.50 191 GLY A O 1
ATOM 1534 N N . THR A 1 195 ? 13.465 8.163 48.922 1.00 10.28 192 THR A N 1
ATOM 1535 C CA . THR A 1 195 ? 12.155 8.768 48.868 1.00 11.33 192 THR A CA 1
ATOM 1536 C C . THR A 1 195 ? 12.263 10.166 48.268 1.00 11.35 192 THR A C 1
ATOM 1537 O O . THR A 1 195 ? 13.361 10.693 48.070 1.00 11.44 192 THR A O 1
ATOM 1541 N N . LEU A 1 196 ? 11.124 10.758 47.954 1.00 13.01 193 LEU A N 1
ATOM 1542 C CA . LEU A 1 196 ? 11.092 12.066 47.324 1.00 13.50 193 LEU A CA 1
ATOM 1543 C C . LEU A 1 196 ? 11.166 13.101 48.431 1.00 14.83 193 LEU A C 1
ATOM 1544 O O . LEU A 1 196 ? 10.300 13.141 49.305 1.00 15.05 193 LEU A O 1
ATOM 1549 N N . GLU A 1 197 ? 12.235 13.885 48.419 1.00 15.50 194 GLU A N 1
ATOM 1550 C CA . GLU A 1 197 ? 12.465 14.901 49.434 1.00 17.11 194 GLU A CA 1
ATOM 1551 C C . GLU A 1 197 ? 12.234 16.255 48.773 1.00 16.47 194 GLU A C 1
ATOM 1552 O O . GLU A 1 197 ? 12.959 16.605 47.870 1.00 15.43 194 GLU A O 1
ATOM 1558 N N . ALA A 1 198 ? 11.228 17.005 49.219 1.00 16.11 195 ALA A N 1
ATOM 1559 C CA . ALA A 1 198 ? 10.941 18.305 48.609 1.00 16.52 195 ALA A CA 1
ATOM 1560 C C . ALA A 1 198 ? 11.967 19.341 49.101 1.00 16.59 195 ALA A C 1
ATOM 1561 O O . ALA A 1 198 ? 12.233 19.445 50.288 1.00 17.37 195 ALA A O 1
ATOM 1563 N N . ILE A 1 199 ? 12.563 20.060 48.165 1.00 16.50 196 ILE A N 1
ATOM 1564 C CA . ILE A 1 199 ? 13.597 21.045 48.437 1.00 17.27 196 ILE A CA 1
ATOM 1565 C C . ILE A 1 199 ? 12.959 22.428 48.539 1.00 16.04 196 ILE A C 1
ATOM 1566 O O . ILE A 1 199 ? 13.383 23.263 49.327 1.00 15.70 196 ILE A O 1
ATOM 1571 N N . GLY A 1 200 ? 11.952 22.675 47.722 1.00 15.61 197 GLY A N 1
ATOM 1572 C CA . GLY A 1 200 ? 11.279 23.950 47.724 1.00 16.63 197 GLY A CA 1
ATOM 1573 C C . GLY A 1 200 ? 10.370 24.150 46.536 1.00 16.88 197 GLY A C 1
ATOM 1574 O O . GLY A 1 200 ? 10.209 23.287 45.729 1.00 15.38 197 GLY A O 1
ATOM 1575 N N . LYS A 1 201 ? 9.761 25.321 46.461 1.00 18.18 198 LYS A N 1
ATOM 1576 C CA . LYS A 1 201 ? 8.826 25.633 45.380 1.00 18.20 198 LYS A CA 1
ATOM 1577 C C . LYS A 1 201 ? 9.507 26.579 44.438 1.00 18.34 198 LYS A C 1
ATOM 1578 O O . LYS A 1 201 ? 10.512 27.215 44.781 1.00 18.34 198 LYS A O 1
ATOM 1584 N N . CYS A 1 202 ? 8.930 26.735 43.259 1.00 18.05 199 CYS A N 1
ATOM 1585 C CA . CYS A 1 202 ? 9.536 27.563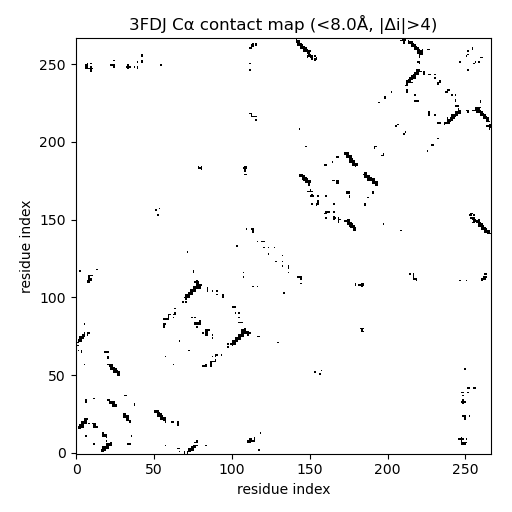 42.285 1.00 18.51 199 CYS A CA 1
ATOM 1586 C C . CYS A 1 202 ? 8.518 28.163 41.326 1.00 17.31 199 CYS A C 1
ATOM 1587 O O . CYS A 1 202 ? 7.702 27.442 40.768 1.00 15.73 199 CYS A O 1
ATOM 1590 N N . ARG A 1 203 ? 8.548 29.483 41.134 1.00 16.12 200 ARG A N 1
ATOM 1591 C CA . ARG A 1 203 ? 7.697 30.120 40.126 1.00 16.31 200 ARG A CA 1
ATOM 1592 C C . ARG A 1 203 ? 8.452 30.438 38.823 1.00 16.14 200 ARG A C 1
ATOM 1593 O O . ARG A 1 203 ? 9.119 31.491 38.701 1.00 16.59 200 ARG A O 1
ATOM 1601 N N . GLY A 1 204 ? 8.326 29.538 37.863 1.00 14.79 201 GLY A N 1
ATOM 1602 C CA . GLY A 1 204 ? 8.782 29.763 36.504 1.00 14.72 201 GLY A CA 1
ATOM 1603 C C . GLY A 1 204 ? 10.122 29.147 36.180 1.00 13.73 201 GLY A C 1
ATOM 1604 O O . GLY A 1 204 ? 10.920 28.841 37.073 1.00 14.26 201 GLY A O 1
ATOM 1605 N N . ASP A 1 205 ? 10.367 29.007 34.883 1.00 13.16 202 ASP A N 1
ATOM 1606 C CA . ASP A 1 205 ? 11.572 28.372 34.372 1.00 12.53 202 ASP A CA 1
ATOM 1607 C C . ASP A 1 205 ? 12.873 29.052 34.799 1.00 11.72 202 ASP A C 1
ATOM 1608 O O . ASP A 1 205 ? 13.829 28.368 35.192 1.00 10.84 202 ASP A O 1
ATOM 1613 N N . LYS A 1 206 ? 12.940 30.375 34.701 1.00 10.26 203 LYS A N 1
ATOM 1614 C CA . LYS A 1 206 ? 14.203 31.039 35.002 1.00 10.43 203 LYS A CA 1
ATOM 1615 C C . LYS A 1 206 ? 14.601 30.845 36.466 1.00 9.57 203 LYS A C 1
ATOM 1616 O O . LYS A 1 206 ? 15.770 30.588 36.772 1.00 9.96 203 LYS A O 1
ATOM 1622 N N . LYS A 1 207 ? 13.623 30.918 37.361 1.00 9.01 204 LYS A N 1
ATOM 1623 C CA . LYS A 1 207 ? 13.895 30.711 38.781 1.00 9.01 204 LYS A CA 1
ATOM 1624 C C . LYS A 1 207 ? 14.343 29.278 39.073 1.00 8.12 204 LYS A C 1
ATOM 1625 O O . LYS A 1 207 ? 15.255 29.049 39.876 1.00 8.21 204 LYS A O 1
ATOM 1631 N N . LEU A 1 208 ? 13.737 28.321 38.385 1.00 7.81 205 LEU A N 1
ATOM 1632 C CA . LEU A 1 208 ? 14.185 26.924 38.462 1.00 8.13 205 LEU A CA 1
ATOM 1633 C C . LEU A 1 208 ? 15.650 26.774 38.031 1.00 8.25 205 LEU A C 1
ATOM 1634 O O . LEU A 1 208 ? 16.440 26.101 38.717 1.00 8.23 205 LEU A O 1
ATOM 1639 N N . LEU A 1 209 ? 16.037 27.402 36.919 1.00 8.98 206 LEU A N 1
ATOM 1640 C CA . LEU A 1 209 ? 17.420 27.272 36.452 1.00 9.45 206 LEU A CA 1
ATOM 1641 C C . LEU A 1 209 ? 18.411 27.745 37.519 1.00 9.45 206 LEU A C 1
ATOM 1642 O O . LEU A 1 209 ? 19.444 27.109 37.750 1.00 9.01 206 LEU A O 1
ATOM 1647 N N . VAL A 1 210 ? 18.090 28.849 38.183 1.00 8.66 207 VAL A N 1
ATOM 1648 C CA . VAL A 1 210 ? 18.969 29.400 39.217 1.00 8.50 207 VAL A CA 1
ATOM 1649 C C . VAL A 1 210 ? 19.036 28.482 40.447 1.00 9.37 207 VAL A C 1
ATOM 1650 O O . VAL A 1 210 ? 20.117 28.235 41.026 1.00 9.84 207 VAL A O 1
ATOM 1654 N N . LYS A 1 211 ? 17.889 27.982 40.861 1.00 9.47 208 LYS A N 1
ATOM 1655 C CA . LYS A 1 211 ? 17.862 27.046 41.991 1.00 10.93 208 LYS A CA 1
ATOM 1656 C C . LYS A 1 211 ? 18.632 25.756 41.691 1.00 10.63 208 LYS A C 1
ATOM 1657 O O . LYS A 1 211 ? 19.346 25.258 42.539 1.00 10.58 208 LYS A O 1
ATOM 1663 N N . LEU A 1 212 ? 18.477 25.221 40.489 1.00 10.43 209 LEU A N 1
ATOM 1664 C CA . LEU A 1 212 ? 19.170 24.009 40.097 1.00 10.97 209 LEU A CA 1
ATOM 1665 C C . LEU A 1 212 ? 20.672 24.214 40.070 1.00 10.94 209 LEU A C 1
ATOM 1666 O O . LEU A 1 212 ? 21.430 23.333 40.498 1.00 10.01 209 LEU A O 1
ATOM 1671 N N . GLN A 1 213 ? 21.113 25.380 39.592 1.00 11.13 210 GLN A N 1
ATOM 1672 C CA . GLN A 1 213 ? 22.542 25.661 39.574 1.00 11.54 210 GLN A CA 1
ATOM 1673 C C . GLN A 1 213 ? 23.096 25.671 40.991 1.00 11.70 210 GLN A C 1
ATOM 1674 O O . GLN A 1 213 ? 24.169 25.119 41.238 1.00 11.26 210 GLN A O 1
ATOM 1680 N N . ALA A 1 214 ? 22.361 26.271 41.931 1.00 11.98 211 ALA A N 1
ATOM 1681 C CA . ALA A 1 214 ? 22.796 26.295 43.328 1.00 11.53 211 ALA A CA 1
ATOM 1682 C C . ALA A 1 214 ? 22.829 24.862 43.929 1.00 11.25 211 ALA A C 1
ATOM 1683 O O . ALA A 1 214 ? 23.778 24.487 44.630 1.00 11.51 211 ALA A O 1
ATOM 1685 N N . LEU A 1 215 ? 21.814 24.065 43.621 1.00 10.67 212 LEU A N 1
ATOM 1686 C CA . LEU A 1 215 ? 21.732 22.675 44.105 1.00 11.58 212 LEU A CA 1
ATOM 1687 C C . LEU A 1 215 ? 22.869 21.809 43.541 1.00 11.83 212 LEU A C 1
ATOM 1688 O O . LEU A 1 215 ? 23.511 21.036 44.287 1.00 10.89 212 LEU A O 1
ATOM 1693 N N . LEU A 1 216 ? 23.130 21.957 42.237 1.00 11.98 213 LEU A N 1
ATOM 1694 C CA . LEU A 1 216 ? 24.197 21.219 41.591 1.00 11.26 213 LEU A CA 1
ATOM 1695 C C . LEU A 1 216 ? 25.564 21.591 42.186 1.00 11.47 213 LEU A C 1
ATOM 1696 O O . LEU A 1 216 ? 26.364 20.704 42.462 1.00 11.01 213 LEU A O 1
ATOM 1701 N N . ASP A 1 217 ? 25.811 22.890 42.380 1.00 11.20 214 ASP A N 1
ATOM 1702 C CA . ASP A 1 217 ? 27.033 23.374 43.022 1.00 12.72 214 ASP A CA 1
ATOM 1703 C C . ASP A 1 217 ? 27.235 22.710 44.396 1.00 12.78 214 ASP A C 1
ATOM 1704 O O . ASP A 1 217 ? 28.310 22.165 44.703 1.00 12.34 214 ASP A O 1
ATOM 1709 N N . ASP A 1 218 ? 26.203 22.775 45.226 1.00 11.80 215 ASP A N 1
ATOM 1710 C CA . ASP A 1 218 ? 26.276 22.190 46.563 1.00 13.00 215 ASP A CA 1
ATOM 1711 C C . ASP A 1 218 ? 26.437 20.670 46.526 1.00 12.39 215 ASP A C 1
ATOM 1712 O O . ASP A 1 218 ? 27.071 20.096 47.401 1.00 11.87 215 ASP A O 1
ATOM 1717 N N . ALA A 1 219 ? 25.858 20.025 45.517 1.00 10.25 216 ALA A N 1
ATOM 1718 C CA . ALA A 1 219 ? 25.939 18.573 45.373 1.00 10.14 216 ALA A CA 1
ATOM 1719 C C . ALA A 1 219 ? 27.321 18.087 44.912 1.00 10.42 216 ALA A C 1
ATOM 1720 O O . ALA A 1 219 ? 27.594 16.888 44.953 1.00 11.52 216 ALA A O 1
ATOM 1722 N N . GLY A 1 220 ? 28.185 18.992 44.469 1.00 9.67 217 GLY A N 1
ATOM 1723 C CA . GLY A 1 220 ? 29.508 18.598 43.983 1.00 9.75 217 GLY A CA 1
ATOM 1724 C C . GLY A 1 220 ? 29.534 18.264 42.500 1.00 9.76 217 GLY A C 1
ATOM 1725 O O . GLY A 1 220 ? 30.446 17.575 42.028 1.00 10.05 217 GLY A O 1
ATOM 1726 N N . TYR A 1 221 ? 28.569 18.792 41.753 1.00 9.78 218 TYR A N 1
ATOM 1727 C CA . TYR A 1 221 ? 28.558 18.623 40.296 1.00 9.92 218 TYR A CA 1
ATOM 1728 C C . TYR A 1 221 ? 29.712 19.407 39.690 1.00 10.82 218 TYR A C 1
ATOM 1729 O O . TYR A 1 221 ? 29.925 20.581 40.018 1.00 10.78 218 TYR A O 1
ATOM 1738 N N . GLU A 1 222 ? 30.478 18.740 38.825 1.00 11.36 219 GLU A N 1
ATOM 1739 C CA . GLU A 1 222 ? 31.640 19.336 38.175 1.00 12.35 219 GLU A CA 1
ATOM 1740 C C . GLU A 1 222 ? 31.707 19.043 36.665 1.00 12.22 219 GLU A C 1
ATOM 1741 O O . GLU A 1 222 ? 32.791 18.868 36.092 1.00 12.83 219 GLU A O 1
ATOM 1747 N N . GLY A 1 223 ? 30.554 18.970 36.017 1.00 11.38 220 GLY A N 1
ATOM 1748 C CA . GLY A 1 223 ? 30.520 18.823 34.566 1.00 10.96 220 GLY A CA 1
ATOM 1749 C C . GLY A 1 223 ? 30.492 17.406 34.015 1.00 10.53 220 GLY A C 1
ATOM 1750 O O . GLY A 1 223 ? 30.709 17.218 32.833 1.00 10.38 220 GLY A O 1
ATOM 1751 N N . GLY A 1 224 ? 30.236 16.415 34.863 1.00 10.31 221 GLY A N 1
ATOM 1752 C CA . GLY A 1 224 ? 30.141 15.020 34.426 1.00 10.10 221 GLY A CA 1
ATOM 1753 C C . GLY A 1 224 ? 28.816 14.672 33.758 1.00 10.14 221 GLY A C 1
ATOM 1754 O O . GLY A 1 224 ? 28.010 15.534 33.423 1.00 10.10 221 GLY A O 1
ATOM 1755 N N . LYS A 1 225 ? 28.582 13.382 33.593 1.00 10.02 222 LYS A N 1
ATOM 1756 C CA . LYS A 1 225 ? 27.434 12.907 32.867 1.00 10.58 222 LYS A CA 1
ATOM 1757 C C . LYS A 1 225 ? 26.127 13.466 33.453 1.00 10.18 222 LYS A C 1
ATOM 1758 O O . LYS A 1 225 ? 25.957 13.531 34.664 1.00 10.09 222 LYS A O 1
ATOM 1764 N N . LEU A 1 226 ? 25.231 13.883 32.562 1.00 10.25 223 LEU A N 1
ATOM 1765 C CA . LEU A 1 226 ? 23.963 14.525 32.893 1.00 10.48 223 LEU A CA 1
ATOM 1766 C C . LEU A 1 226 ? 22.873 13.920 32.025 1.00 9.96 223 LEU A C 1
ATOM 1767 O O . LEU A 1 226 ? 23.018 13.832 30.796 1.00 9.22 223 LEU A O 1
ATOM 1772 N N . ARG A 1 227 ? 21.777 13.500 32.651 1.00 8.93 224 ARG A N 1
ATOM 1773 C CA . ARG A 1 227 ? 20.660 12.883 31.931 1.00 8.99 224 ARG A CA 1
ATOM 1774 C C . ARG A 1 227 ? 19.388 13.570 32.398 1.00 8.66 224 ARG A C 1
ATOM 1775 O O . ARG A 1 227 ? 19.159 13.708 33.595 1.00 9.08 224 ARG A O 1
ATOM 1783 N N . ILE A 1 228 ? 18.588 14.048 31.454 1.00 9.14 225 ILE A N 1
ATOM 1784 C CA . ILE A 1 228 ? 17.360 14.774 31.776 1.00 9.10 225 ILE A CA 1
ATOM 1785 C C . ILE A 1 228 ? 16.194 14.158 30.996 1.00 9.81 225 ILE A C 1
ATOM 1786 O O . ILE A 1 228 ? 16.248 14.089 29.749 1.00 9.39 225 ILE A O 1
ATOM 1791 N N . CYS A 1 229 ? 15.160 13.703 31.704 1.00 10.53 226 CYS A N 1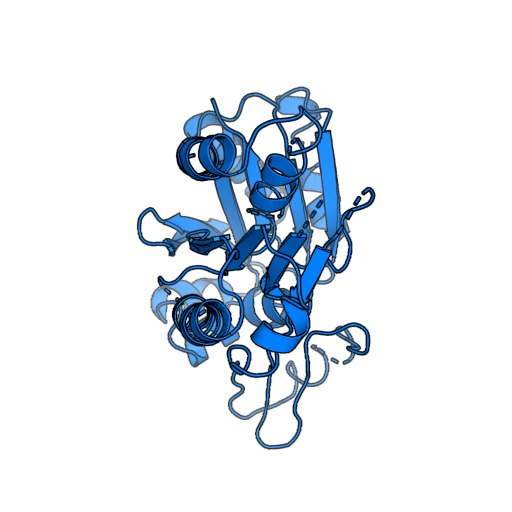
ATOM 1792 C CA . CYS A 1 229 ? 13.922 13.296 31.059 1.00 11.60 226 CYS A CA 1
ATOM 1793 C C . CYS A 1 229 ? 12.819 14.304 31.372 1.00 10.68 226 CYS A C 1
ATOM 1794 O O . CYS A 1 229 ? 12.895 15.061 32.357 1.00 11.32 226 CYS A O 1
ATOM 1797 N N . HIS A 1 230 ? 11.845 14.379 30.472 1.00 9.99 227 HIS A N 1
ATOM 1798 C CA . HIS A 1 230 ? 10.759 15.308 30.563 1.00 8.84 227 HIS A CA 1
ATOM 1799 C C . HIS A 1 230 ? 9.459 14.662 30.141 1.00 8.63 227 HIS A C 1
ATOM 1800 O O . HIS A 1 230 ? 9.440 13.712 29.347 1.00 9.34 227 HIS A O 1
ATOM 1807 N N . VAL A 1 231 ? 8.374 15.193 30.679 1.00 8.50 228 VAL A N 1
ATOM 1808 C CA . VAL A 1 231 ? 7.025 14.776 30.347 1.00 8.60 228 VAL A CA 1
ATOM 1809 C C . VAL A 1 231 ? 6.400 15.926 29.577 1.00 9.33 228 VAL A C 1
ATOM 1810 O O . VAL A 1 231 ? 5.856 16.871 30.177 1.00 9.10 228 VAL A O 1
ATOM 1814 N N . GLU A 1 232 ? 6.495 15.840 28.263 1.00 10.07 229 GLU A N 1
ATOM 1815 C CA . GLU A 1 232 ? 5.972 16.870 27.340 1.00 10.75 229 GLU A CA 1
ATOM 1816 C C . GLU A 1 232 ? 6.476 18.251 27.734 1.00 9.94 229 GLU A C 1
ATOM 1817 O O . GLU A 1 232 ? 5.727 19.222 27.751 1.00 9.90 229 GLU A O 1
ATOM 1823 N N . ASN A 1 233 ? 7.761 18.330 28.064 1.00 8.80 230 ASN A N 1
ATOM 1824 C CA . ASN A 1 233 ? 8.396 19.599 28.317 1.00 8.45 230 ASN A CA 1
ATOM 1825 C C . ASN A 1 233 ? 9.823 19.616 27.812 1.00 8.53 230 ASN A C 1
ATOM 1826 O O . ASN A 1 233 ? 10.765 19.868 28.547 1.00 8.32 230 ASN A O 1
ATOM 1831 N N . GLU A 1 234 ? 9.966 19.364 26.507 1.00 9.54 231 GLU A N 1
ATOM 1832 C CA . GLU A 1 234 ? 11.282 19.404 25.882 1.00 9.68 231 GLU A CA 1
ATOM 1833 C C . GLU A 1 234 ? 11.902 20.800 25.995 1.00 9.85 231 GLU A C 1
ATOM 1834 O O . GLU A 1 234 ? 13.121 20.930 26.135 1.00 9.24 231 GLU A O 1
ATOM 1840 N N . ALA A 1 235 ? 11.053 21.832 25.996 1.00 9.55 232 ALA A N 1
ATOM 1841 C CA . ALA A 1 235 ? 11.525 23.210 26.055 1.00 9.85 232 ALA A CA 1
ATOM 1842 C C . ALA A 1 235 ? 12.314 23.467 27.323 1.00 9.66 232 ALA A C 1
ATOM 1843 O O . ALA A 1 235 ? 13.425 23.994 27.267 1.00 10.26 232 ALA A O 1
ATOM 1845 N N . LEU A 1 236 ? 11.758 23.057 28.456 1.00 9.31 233 LEU A N 1
ATOM 1846 C CA . LEU A 1 236 ? 12.406 23.262 29.756 1.00 9.51 233 LEU A CA 1
ATOM 1847 C C . LEU A 1 236 ? 13.647 22.376 29.875 1.00 9.22 233 LEU A C 1
ATOM 1848 O O . LEU A 1 236 ? 14.698 22.829 30.342 1.00 8.45 233 LEU A O 1
ATOM 1853 N N . ALA A 1 237 ? 13.547 21.121 29.427 1.00 9.18 234 ALA A N 1
ATOM 1854 C CA . ALA A 1 237 ? 14.679 20.216 29.517 1.00 9.24 234 ALA A CA 1
ATOM 1855 C C . ALA A 1 237 ? 15.872 20.782 28.721 1.00 9.65 234 ALA A C 1
ATOM 1856 O O . ALA A 1 237 ? 17.013 20.717 29.181 1.00 10.05 234 ALA A O 1
ATOM 1858 N N . ASP A 1 238 ? 15.600 21.327 27.534 1.00 10.82 235 ASP A N 1
ATOM 1859 C CA . ASP A 1 238 ? 16.637 21.938 26.708 1.00 11.33 235 ASP A CA 1
ATOM 1860 C C . ASP A 1 238 ? 17.232 23.181 27.373 1.00 10.57 235 ASP A C 1
ATOM 1861 O O . ASP A 1 238 ? 18.438 23.380 27.322 1.00 9.71 235 ASP A O 1
ATOM 1866 N N . LYS A 1 239 ? 16.407 23.996 28.029 1.00 10.38 236 LYS A N 1
ATOM 1867 C CA . LYS A 1 239 ? 16.937 25.167 28.770 1.00 11.07 236 LYS A CA 1
ATOM 1868 C C . LYS A 1 239 ? 17.889 24.760 29.894 1.00 10.17 236 LYS A C 1
ATOM 1869 O O . LYS A 1 239 ? 18.918 25.392 30.099 1.00 9.32 236 LYS A O 1
ATOM 1875 N N . ILE A 1 240 ? 17.512 23.722 30.623 1.00 9.38 237 ILE A N 1
ATOM 1876 C CA . ILE A 1 240 ? 18.335 23.186 31.710 1.00 9.52 237 ILE A CA 1
ATOM 1877 C C . ILE A 1 240 ? 19.660 22.679 31.135 1.00 9.74 237 ILE A C 1
ATOM 1878 O O . ILE A 1 240 ? 20.737 22.997 31.646 1.00 9.34 237 ILE A O 1
ATOM 1883 N N . ALA A 1 241 ? 19.583 21.897 30.061 1.00 9.94 238 ALA A N 1
ATOM 1884 C CA . ALA A 1 241 ? 20.782 21.357 29.444 1.00 11.22 238 ALA A CA 1
ATOM 1885 C C . ALA A 1 241 ? 21.715 22.494 29.006 1.00 11.48 238 ALA A C 1
ATOM 1886 O O . ALA A 1 241 ? 22.928 22.424 29.222 1.00 11.46 238 ALA A O 1
ATOM 1888 N N . ASP A 1 242 ? 21.158 23.540 28.407 1.00 11.66 239 ASP A N 1
ATOM 1889 C CA . ASP A 1 242 ? 21.970 24.693 27.970 1.00 12.64 239 ASP A CA 1
ATOM 1890 C C . ASP A 1 242 ? 22.651 25.392 29.155 1.00 11.66 239 ASP A C 1
ATOM 1891 O O . ASP A 1 242 ? 23.825 25.779 29.074 1.00 10.55 239 ASP A O 1
ATOM 1904 N N . ILE A 1 244 ? 23.449 24.101 32.057 1.00 10.77 241 ILE A N 1
ATOM 1905 C CA . ILE A 1 244 ? 24.472 23.256 32.645 1.00 11.00 241 ILE A CA 1
ATOM 1906 C C . ILE A 1 244 ? 25.732 23.209 31.771 1.00 11.70 241 ILE A C 1
ATOM 1907 O O . ILE A 1 244 ? 26.841 23.299 32.281 1.00 12.08 241 ILE A O 1
ATOM 1912 N N . LYS A 1 245 ? 25.559 23.149 30.458 1.00 12.13 242 LYS A N 1
ATOM 1913 C CA . LYS A 1 245 ? 26.699 23.198 29.537 1.00 13.72 242 LYS A CA 1
ATOM 1914 C C . LYS A 1 245 ? 27.491 24.469 29.715 1.00 13.89 242 LYS A C 1
ATOM 1915 O O . LYS A 1 245 ? 28.720 24.435 29.767 1.00 13.52 242 LYS A O 1
ATOM 1921 N N . GLN A 1 246 ? 26.782 25.583 29.821 1.00 14.45 243 GLN A N 1
ATOM 1922 C CA . GLN A 1 246 ? 27.418 26.880 29.956 1.00 15.44 243 GLN A CA 1
ATOM 1923 C C . GLN A 1 246 ? 28.139 27.046 31.291 1.00 14.65 243 GLN A C 1
ATOM 1924 O O . GLN A 1 246 ? 29.245 27.573 31.327 1.00 14.65 243 GLN A O 1
ATOM 1930 N N . ALA A 1 247 ? 27.503 26.616 32.375 1.00 13.65 244 ALA A N 1
ATOM 1931 C CA . ALA A 1 247 ? 28.020 26.843 33.733 1.00 13.41 244 ALA A CA 1
ATOM 1932 C C . ALA A 1 247 ? 29.117 25.860 34.112 1.00 13.28 244 ALA A C 1
ATOM 1933 O O . ALA A 1 247 ? 30.043 26.208 34.843 1.00 13.39 244 ALA A O 1
ATOM 1935 N N . TYR A 1 248 ? 29.028 24.628 33.621 1.00 12.29 245 TYR A N 1
ATOM 1936 C CA . TYR A 1 248 ? 29.958 23.575 34.051 1.00 12.54 245 TYR A CA 1
ATOM 1937 C C . TYR A 1 248 ? 30.820 22.968 32.945 1.00 12.65 245 TYR A C 1
ATOM 1938 O O . TYR A 1 248 ? 31.711 22.187 33.237 1.00 13.90 245 TYR A O 1
ATOM 1947 N N . GLY A 1 249 ? 30.554 23.295 31.687 1.00 12.44 246 GLY A N 1
ATOM 1948 C CA . GLY A 1 249 ? 31.350 22.773 30.579 1.00 13.02 246 GLY A CA 1
ATOM 1949 C C . GLY A 1 249 ? 31.016 21.341 30.212 1.00 12.86 246 GLY A C 1
ATOM 1950 O O . GLY A 1 249 ? 31.772 20.686 29.521 1.00 13.29 246 GLY A O 1
ATOM 1951 N N . THR A 1 250 ? 29.864 20.860 30.670 1.00 12.77 247 THR A N 1
ATOM 1952 C CA . THR A 1 250 ? 29.422 19.493 30.406 1.00 12.73 247 THR A CA 1
ATOM 1953 C C . THR A 1 250 ? 29.358 19.208 28.908 1.00 13.14 247 THR A C 1
ATOM 1954 O O . THR A 1 250 ? 28.862 20.025 28.153 1.00 12.21 247 THR A O 1
ATOM 1958 N N . THR A 1 251 ? 29.868 18.054 28.503 1.00 14.06 248 THR A N 1
ATOM 1959 C CA . THR A 1 251 ? 29.731 17.582 27.122 1.00 15.40 248 THR A CA 1
ATOM 1960 C C . THR A 1 251 ? 28.882 16.310 27.032 1.00 16.19 248 THR A C 1
ATOM 1961 O O . THR A 1 251 ? 28.352 16.011 25.962 1.00 18.47 248 THR A O 1
ATOM 1965 N N . ASP A 1 252 ? 28.752 15.558 28.126 1.00 15.24 249 ASP A N 1
ATOM 1966 C CA . ASP A 1 252 ? 27.996 14.304 28.088 1.00 15.49 249 ASP A CA 1
ATOM 1967 C C . ASP A 1 252 ? 26.584 14.502 28.650 1.00 14.97 249 ASP A C 1
ATOM 1968 O O . ASP A 1 252 ? 26.323 14.236 29.818 1.00 13.95 249 ASP A O 1
ATOM 1973 N N . VAL A 1 253 ? 25.690 14.964 27.781 1.00 15.81 250 VAL A N 1
ATOM 1974 C CA . VAL A 1 253 ? 24.324 15.321 28.137 1.00 16.95 250 VAL A CA 1
ATOM 1975 C C . VAL A 1 253 ? 23.380 14.617 27.196 1.00 16.63 250 VAL A C 1
ATOM 1976 O O . VAL A 1 253 ? 23.652 14.498 26.005 1.00 16.70 250 VAL A O 1
ATOM 1980 N N . CYS A 1 254 ? 22.279 14.125 27.736 1.00 15.09 251 CYS A N 1
ATOM 1981 C CA . CYS A 1 254 ? 21.205 13.591 26.922 1.00 15.12 251 CYS A CA 1
ATOM 1982 C C . CYS A 1 254 ? 19.865 14.073 27.513 1.00 13.24 251 CYS A C 1
ATOM 1983 O O . CYS A 1 254 ? 19.629 13.924 28.716 1.00 12.40 251 CYS A O 1
ATOM 1986 N N . VAL A 1 255 ? 19.020 14.635 26.650 1.00 11.53 252 VAL A N 1
ATOM 1987 C CA . VAL A 1 255 ? 17.648 15.031 26.986 1.00 10.98 252 VAL A CA 1
ATOM 1988 C C . VAL A 1 255 ? 16.715 14.094 26.233 1.00 10.57 252 VAL A C 1
ATOM 1989 O O . VAL A 1 255 ? 16.855 13.913 25.010 1.00 8.58 252 VAL A O 1
ATOM 1993 N N . TYR A 1 256 ? 15.745 13.514 26.931 1.00 9.01 253 TYR A N 1
ATOM 1994 C CA . TYR A 1 256 ? 14.876 12.533 26.299 1.00 9.54 253 TYR A CA 1
ATOM 1995 C C . TYR A 1 256 ? 13.530 12.436 27.000 1.00 9.37 253 TYR A C 1
ATOM 1996 O O . TYR A 1 256 ? 13.331 12.984 28.076 1.00 8.86 253 TYR A O 1
ATOM 2005 N N . LYS A 1 257 ? 12.592 11.758 26.355 1.00 9.59 254 LYS A N 1
ATOM 2006 C CA . LYS A 1 257 ? 11.235 11.657 26.881 1.00 10.65 254 LYS A CA 1
ATOM 2007 C C . LYS A 1 257 ? 11.126 10.618 28.007 1.00 9.93 254 LYS A C 1
ATOM 2008 O O . LYS A 1 257 ? 11.667 9.511 27.926 1.00 10.07 254 LYS A O 1
ATOM 2014 N N . ALA A 1 258 ? 10.344 10.967 29.010 1.00 9.55 255 ALA A N 1
ATOM 2015 C CA . ALA A 1 258 ? 9.948 10.023 30.054 1.00 9.64 255 ALA A CA 1
ATOM 2016 C C . ALA A 1 258 ? 9.083 8.905 29.482 1.00 9.34 255 ALA A C 1
ATOM 2017 O O . ALA A 1 258 ? 8.398 9.082 28.465 1.00 9.10 255 ALA A O 1
ATOM 2019 N N . GLY A 1 259 ? 9.152 7.729 30.117 1.00 9.31 256 GLY A N 1
ATOM 2020 C CA . GLY A 1 259 ? 8.277 6.617 29.795 1.00 9.28 256 GLY A CA 1
ATOM 2021 C C . GLY A 1 259 ? 6.973 6.766 30.544 1.00 9.23 256 GLY A C 1
ATOM 2022 O O . GLY A 1 259 ? 6.733 7.801 31.158 1.00 8.45 256 GLY A O 1
ATOM 2023 N N . GLY A 1 260 ? 6.141 5.730 30.470 1.00 8.80 257 GLY A N 1
ATOM 2024 C CA . GLY A 1 260 ? 4.789 5.746 31.029 1.00 9.91 257 GLY A CA 1
ATOM 2025 C C . GLY A 1 260 ? 4.736 5.973 32.539 1.00 9.76 257 GLY A C 1
ATOM 2026 O O . GLY A 1 260 ? 3.994 6.811 33.016 1.00 9.17 257 GLY A O 1
ATOM 2027 N N . LEU A 1 261 ? 5.530 5.213 33.281 1.00 10.18 258 LEU A N 1
ATOM 2028 C CA . LEU A 1 261 ? 5.520 5.272 34.737 1.00 10.86 258 LEU A CA 1
ATOM 2029 C C . LEU A 1 261 ? 5.981 6.634 35.217 1.00 11.04 258 LEU A C 1
ATOM 2030 O O . LEU A 1 261 ? 5.328 7.279 36.046 1.00 11.90 258 LEU A O 1
ATOM 2035 N N . CYS A 1 262 ? 7.118 7.092 34.712 1.00 11.49 259 CYS A N 1
ATOM 2036 C CA . CYS A 1 262 ? 7.602 8.410 35.089 1.00 12.41 259 CYS A CA 1
ATOM 2037 C C . CYS A 1 262 ? 6.659 9.522 34.618 1.00 11.95 259 CYS A C 1
ATOM 2038 O O . CYS A 1 262 ? 6.485 10.504 35.328 1.00 12.13 259 CYS A O 1
ATOM 2041 N N . SER A 1 263 ? 6.005 9.351 33.479 1.00 10.58 260 SER A N 1
ATOM 2042 C CA . SER A 1 263 ? 5.027 10.350 32.997 1.00 9.64 260 SER A CA 1
ATOM 2043 C C . SER A 1 263 ? 3.824 10.416 33.931 1.00 10.15 260 SER A C 1
ATOM 2044 O O . SER A 1 263 ? 3.337 11.498 34.226 1.00 9.48 260 SER A O 1
ATOM 2047 N N . TYR A 1 264 ? 3.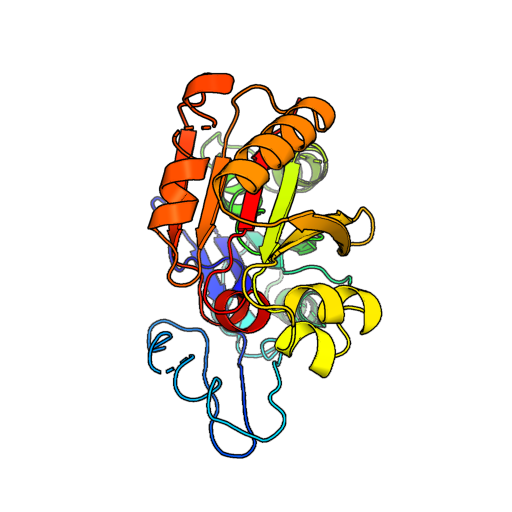395 9.265 34.445 1.00 9.24 261 TYR A N 1
ATOM 2048 C CA . TYR A 1 264 ? 2.275 9.225 35.386 1.00 9.65 261 TYR A CA 1
ATOM 2049 C C . TYR A 1 264 ? 2.593 9.995 36.682 1.00 9.80 261 TYR A C 1
ATOM 2050 O O . TYR A 1 264 ? 1.791 10.810 37.120 1.00 9.18 261 TYR A O 1
ATOM 2059 N N . TYR A 1 265 ? 3.754 9.733 37.272 1.00 9.63 262 TYR A N 1
ATOM 2060 C CA . TYR A 1 265 ? 4.095 10.291 38.578 1.00 10.03 262 TYR A CA 1
ATOM 2061 C C . TYR A 1 265 ? 4.716 11.684 38.527 1.00 9.83 262 TYR A C 1
ATOM 2062 O O . TYR A 1 265 ? 4.502 12.484 39.447 1.00 9.97 262 TYR A O 1
ATOM 2071 N N . ALA A 1 266 ? 5.477 11.987 37.480 1.00 9.92 263 ALA A N 1
ATOM 2072 C CA . ALA A 1 266 ? 6.030 13.349 37.314 1.00 11.26 263 ALA A CA 1
ATOM 2073 C C . ALA A 1 266 ? 5.016 14.338 36.747 1.00 10.93 263 ALA A C 1
ATOM 2074 O O . ALA A 1 266 ? 5.106 15.544 36.999 1.00 11.20 263 ALA A O 1
ATOM 2076 N N . GLU A 1 267 ? 4.068 13.813 35.980 1.00 10.99 264 GLU A N 1
ATOM 2077 C CA . GLU A 1 267 ? 2.953 14.553 35.364 1.00 11.17 264 GLU A CA 1
ATOM 2078 C C . GLU A 1 267 ? 3.372 15.512 34.259 1.00 10.92 264 GLU A C 1
ATOM 2079 O O . GLU A 1 267 ? 4.545 15.805 34.072 1.00 8.78 264 GLU A O 1
ATOM 2085 N N . ARG A 1 268 ? 2.386 15.951 33.490 1.00 11.31 265 ARG A N 1
ATOM 2086 C CA . ARG A 1 268 ? 2.644 16.844 32.385 1.00 11.97 265 ARG A CA 1
ATOM 2087 C C . ARG A 1 268 ? 3.419 18.055 32.876 1.00 11.29 265 ARG A C 1
ATOM 2088 O O . ARG A 1 268 ? 3.080 18.656 33.902 1.00 10.70 265 ARG A O 1
ATOM 2096 N N . GLY A 1 269 ? 4.478 18.380 32.141 1.00 10.55 266 GLY A N 1
ATOM 2097 C CA . GLY A 1 269 ? 5.328 19.517 32.442 1.00 9.62 266 GLY A CA 1
ATOM 2098 C C . GLY A 1 269 ? 6.561 19.138 33.237 1.00 8.73 266 GLY A C 1
ATOM 2099 O O . GLY A 1 269 ? 7.503 19.920 33.360 1.00 9.58 266 GLY A O 1
ATOM 2100 N N . GLY A 1 270 ? 6.556 17.949 33.823 1.00 9.34 267 GLY A N 1
ATOM 2101 C CA . GLY A 1 270 ? 7.588 17.565 34.758 1.00 8.75 267 GLY A CA 1
ATOM 2102 C C . GLY A 1 270 ? 8.946 17.313 34.129 1.00 8.74 267 GLY A C 1
ATOM 2103 O O . GLY A 1 270 ? 9.055 16.913 32.937 1.00 8.14 267 GLY A O 1
ATOM 2104 N N A ILE A 1 271 ? 9.983 17.574 34.931 0.50 8.66 268 ILE A N 1
ATOM 2105 N N B ILE A 1 271 ? 9.997 17.583 34.899 0.50 8.28 268 ILE A N 1
ATOM 2106 C CA A ILE A 1 271 ? 11.379 17.326 34.576 0.50 9.08 268 ILE A CA 1
ATOM 2107 C CA B ILE A 1 271 ? 11.338 17.210 34.481 0.50 8.41 268 ILE A CA 1
ATOM 2108 C C A ILE A 1 271 ? 12.021 16.463 35.659 0.50 8.99 268 ILE A C 1
ATOM 2109 C C B ILE A 1 271 ? 12.069 16.513 35.623 0.50 8.63 268 ILE A C 1
ATOM 2110 O O A ILE A 1 271 ? 11.742 16.654 36.845 0.50 9.14 268 ILE A O 1
ATOM 2111 O O B ILE A 1 271 ? 11.893 16.857 36.800 0.50 8.80 268 ILE A O 1
ATOM 2120 N N . ILE A 1 272 ? 12.874 15.523 35.268 1.00 8.79 269 ILE A N 1
ATOM 2121 C CA . ILE A 1 272 ? 13.729 14.821 36.224 1.00 9.35 269 ILE A CA 1
ATOM 2122 C C . ILE A 1 272 ? 15.143 14.792 35.652 1.00 9.68 269 ILE A C 1
ATOM 2123 O O . ILE A 1 272 ? 15.331 14.504 34.474 1.00 8.91 269 ILE A O 1
ATOM 2128 N N . LEU A 1 273 ? 16.130 15.086 36.482 1.00 9.12 270 LEU A N 1
ATOM 2129 C CA . LEU A 1 273 ? 17.502 15.033 36.050 1.00 10.77 270 LEU A CA 1
ATOM 2130 C C . LEU A 1 273 ? 18.378 14.272 36.998 1.00 9.89 270 LEU A C 1
ATOM 2131 O O . LEU A 1 273 ? 18.140 14.237 38.201 1.00 11.06 270 LEU A O 1
ATOM 2136 N N . SER A 1 274 ? 19.375 13.618 36.442 1.00 10.13 271 SER A N 1
ATOM 2137 C CA . SER A 1 274 ? 20.372 12.963 37.240 1.00 10.54 271 SER A CA 1
ATOM 2138 C C . SER A 1 274 ? 21.768 13.282 36.750 1.00 10.99 271 SER A C 1
ATOM 2139 O O . SER A 1 274 ? 21.978 13.541 35.553 1.00 10.18 271 SER A O 1
ATOM 2142 N N . CYS A 1 275 ? 22.724 13.295 37.682 1.00 11.46 272 CYS A N 1
ATOM 2143 C CA . CYS A 1 275 ? 24.111 13.613 37.337 1.00 11.85 272 CYS A CA 1
ATOM 2144 C C . CYS A 1 275 ? 25.110 12.840 38.168 1.00 11.42 272 CYS A C 1
ATOM 2145 O O . CYS A 1 275 ? 24.813 12.420 39.284 1.00 10.93 272 CYS A O 1
ATOM 2148 N N . GLU A 1 276 ? 26.305 12.677 37.607 1.00 11.72 273 GLU A N 1
ATOM 2149 C CA . GLU A 1 276 ? 27.490 12.286 38.355 1.00 12.25 273 GLU A CA 1
ATOM 2150 C C . GLU A 1 276 ? 28.052 13.496 39.095 1.00 13.68 273 GLU A C 1
ATOM 2151 O O . GLU A 1 276 ? 28.130 14.598 38.522 1.00 14.43 273 GLU A O 1
ATOM 2157 N N . THR A 1 277 ? 28.487 13.284 40.329 1.00 13.36 274 THR A N 1
ATOM 2158 C CA . THR A 1 277 ? 29.141 14.313 41.130 1.00 14.29 274 THR A CA 1
ATOM 2159 C C . THR A 1 277 ? 30.580 13.896 41.431 1.00 16.11 274 THR A C 1
ATOM 2160 O O . THR A 1 277 ? 30.978 12.781 41.144 1.00 15.80 274 THR A O 1
ATOM 2164 N N . LYS A 1 278 ? 31.369 14.799 42.005 1.00 18.01 275 LYS A N 1
ATOM 2165 C CA . LYS A 1 278 ? 32.706 14.433 42.504 1.00 20.22 275 LYS A CA 1
ATOM 2166 C C . LYS A 1 278 ? 32.614 13.447 43.717 1.00 21.47 275 LYS A C 1
ATOM 2167 O O . LYS A 1 278 ? 31.501 13.174 44.258 1.00 23.49 275 LYS A O 1
#

B-factor: mean 15.94, std 8.41, range [2.0, 57.6]

Solvent-accessible surface area: 12749 Å² total